Protein AF-A0A969GZT6-F1 (afdb_monomer)

Secondary structure (DSSP, 8-state):
--HHHHHHHHHHHHHTT-HHHHHHHHHTS-SSPPSSHHHHHHHHHHHHHHHHHSTTTTHHHHHHHHHH-HHHHHHHHHHHHHHHHHT--HHHHS-HHHHHHHHHHHHHHS--------S----------------HHHHHHHHHHHHHHHHHHH--HHHHHHHHHHHHH-GGGHHHHHHHHHHHHHHHHHHH-PPPPHHHHHHHHHS----HHHHHHHHHHHHHHHHHHHSS------------S------------------------------THHHHHHHHHHHHHHSSSSS--S-TTTHHHHHHHHHHHS------

Foldseek 3Di:
DFLVVLLVVLLVCLQVVPVVSLVVLLVLQDVQQDPDDRSLSNVLSSLLSLLVRPLLSNLVSSVNNCVRPVVSVLSNLLSCLLCCQPVNDSLVSHFLLSLLVLLLSLCVVQPDPPPPPPDDPPVPDCDDDDPPDQHSSNSSVSNSVCSLVVLLVVLAPSSLVSLVVSCVSCVVCVVVNVVSSVSSPVSVCVVPDDDDDPVVVVCVVVVCPDPVVVVVVVVVVVVVVVVVVVPPPPPPPPPDDDDDDDDDDDDDDDDDDDDDDDDDDDDDDDDDDDDCPVVVVVVVVVCVVVVPPPPDPDDDPCPVVVVVVCCVVCVDPDDD

Mean predicted aligned error: 18.79 Å

Nearest PDB structures (foldseek):
  7oho-assembly1_BBB  TM=2.534E-01  e=6.625E-01  Homo sapiens
  7ag9-assembly1_A  TM=1.784E-01  e=8.702E+00  Naumovozyma castellii

Sequence (320 aa):
MKAGGLGCLLEDLLANQVEQAKVFAESLIPLPPPADGEARAKTITAAKMLLIYAEDAGWSIVWSAIQQDPKFGREVMESVAHRAVYQGGIEQRLKENYMADLYIFLSKQYPDIKEQQEEGFQIKEIGGIEAHISTPEDSVRRWKDSIPQRLQERGTYQACEALQRIINELPELKDQLQWSLLEAEALTRRQTWQPPTPKELLQFVISQEPSNLDLSNQLNAIEQRTKKMEDEPKIENKITFSNSPNSSINAPVGTSGVTNSNVSIARSDAKARINWGNWLAVIGILVAVVAIPLSMSVSGAFNEEFKEWFNRTFPSKVEQ

Structure (mmCIF, N/CA/C/O backbone):
data_AF-A0A969GZT6-F1
#
_entry.id   AF-A0A969GZT6-F1
#
loop_
_atom_site.group_PDB
_atom_site.id
_atom_site.type_symbol
_atom_site.label_atom_id
_atom_site.label_alt_id
_atom_site.label_comp_id
_atom_site.label_asym_id
_atom_site.label_entity_id
_atom_site.label_seq_id
_atom_site.pdbx_PDB_ins_code
_atom_site.Cartn_x
_atom_site.Cartn_y
_atom_site.Cartn_z
_atom_site.occupancy
_atom_site.B_iso_or_equiv
_atom_site.auth_seq_id
_atom_site.auth_comp_id
_atom_site.auth_asym_id
_atom_site.auth_atom_id
_atom_site.pdbx_PDB_model_num
ATOM 1 N N . MET A 1 1 ? 10.631 -7.355 -27.307 1.00 73.25 1 MET A N 1
ATOM 2 C CA . MET A 1 1 ? 9.672 -6.286 -26.944 1.00 73.25 1 MET A CA 1
ATOM 3 C C . MET A 1 1 ? 10.362 -5.265 -26.045 1.00 73.25 1 MET A C 1
ATOM 5 O O . MET A 1 1 ? 11.137 -5.699 -25.198 1.00 73.25 1 MET A O 1
ATOM 9 N N . LYS A 1 2 ? 10.148 -3.958 -26.267 1.00 87.44 2 LYS A N 1
ATOM 10 C CA . LYS A 1 2 ? 10.640 -2.867 -25.395 1.00 87.44 2 LYS A CA 1
ATOM 11 C C . LYS A 1 2 ? 9.699 -2.661 -24.202 1.00 87.44 2 LYS A C 1
ATOM 13 O O . LYS A 1 2 ? 8.519 -2.982 -24.332 1.00 87.44 2 LYS A O 1
ATOM 18 N N . ALA A 1 3 ? 10.182 -2.080 -23.105 1.00 84.56 3 ALA A N 1
ATOM 19 C CA . ALA A 1 3 ? 9.385 -1.788 -21.907 1.00 84.56 3 ALA A CA 1
ATOM 20 C C . ALA A 1 3 ? 8.065 -1.045 -22.209 1.00 84.56 3 ALA A C 1
ATOM 22 O O . ALA A 1 3 ? 7.009 -1.474 -21.762 1.00 84.56 3 ALA A O 1
ATOM 23 N N . GLY A 1 4 ? 8.084 -0.008 -23.057 1.00 84.75 4 GLY A N 1
ATOM 24 C CA . GLY A 1 4 ? 6.862 0.730 -23.414 1.00 84.75 4 GLY A CA 1
ATOM 25 C C . GLY A 1 4 ? 5.789 -0.129 -24.100 1.00 84.75 4 GLY A C 1
ATOM 26 O O . GLY A 1 4 ? 4.626 -0.078 -23.721 1.00 84.75 4 GLY A O 1
ATOM 27 N N . GLY A 1 5 ? 6.184 -0.979 -25.057 1.00 88.44 5 GLY A N 1
ATOM 28 C CA . GLY A 1 5 ? 5.247 -1.883 -25.739 1.00 88.44 5 GLY A CA 1
ATOM 29 C C . GLY A 1 5 ? 4.724 -3.004 -24.834 1.00 88.44 5 GLY A C 1
ATOM 30 O O . GLY A 1 5 ? 3.578 -3.414 -24.970 1.00 88.44 5 GLY A O 1
ATOM 31 N N . LEU A 1 6 ? 5.547 -3.460 -23.882 1.00 91.19 6 LEU A N 1
ATOM 32 C CA . LEU A 1 6 ? 5.118 -4.381 -22.827 1.00 91.19 6 LEU A CA 1
ATOM 33 C C . LEU A 1 6 ? 4.038 -3.739 -21.944 1.00 91.19 6 LEU A C 1
ATOM 35 O O . LEU A 1 6 ? 3.065 -4.404 -21.613 1.00 91.19 6 LEU A O 1
ATOM 39 N N . GLY A 1 7 ? 4.213 -2.462 -21.587 1.00 90.75 7 GLY A N 1
ATOM 40 C CA . GLY A 1 7 ? 3.277 -1.716 -20.749 1.00 90.75 7 GLY A CA 1
ATOM 41 C C . GLY A 1 7 ? 1.870 -1.669 -21.333 1.00 90.75 7 GLY A C 1
ATOM 42 O O . GLY A 1 7 ? 0.943 -2.082 -20.652 1.00 90.75 7 GLY A O 1
ATOM 43 N N . CYS A 1 8 ? 1.725 -1.257 -22.597 1.00 92.44 8 CYS A N 1
ATOM 44 C CA . CYS A 1 8 ? 0.415 -1.197 -23.259 1.00 92.44 8 CYS A CA 1
ATOM 45 C C . CYS A 1 8 ? -0.267 -2.572 -23.332 1.00 92.44 8 CYS A C 1
ATOM 47 O O . CYS A 1 8 ? -1.453 -2.692 -23.053 1.00 92.44 8 CYS A O 1
ATOM 49 N N . LEU A 1 9 ? 0.492 -3.627 -23.656 1.00 93.69 9 LEU A N 1
ATOM 50 C CA . LEU A 1 9 ? -0.062 -4.981 -23.726 1.00 93.69 9 LEU A CA 1
ATOM 51 C C . LEU A 1 9 ? -0.538 -5.475 -22.352 1.00 93.69 9 LEU A C 1
ATOM 53 O O . LEU A 1 9 ? -1.615 -6.054 -22.241 1.00 93.69 9 LEU A O 1
ATOM 57 N N . LEU A 1 10 ? 0.271 -5.276 -21.308 1.00 94.06 10 LEU A N 1
ATOM 58 C CA . LEU A 1 10 ? -0.092 -5.680 -19.950 1.00 94.06 10 LEU A CA 1
ATOM 59 C C . LEU A 1 10 ? -1.258 -4.861 -19.403 1.00 94.06 10 LEU A C 1
ATOM 61 O O . LEU A 1 10 ? -2.093 -5.416 -18.702 1.00 94.06 10 LEU A O 1
ATOM 65 N N . GLU A 1 11 ? -1.322 -3.573 -19.725 1.00 92.56 11 GLU A N 1
ATOM 66 C CA . GLU A 1 11 ? -2.441 -2.703 -19.374 1.00 92.56 11 GLU A CA 1
ATOM 67 C C . GLU A 1 11 ? -3.761 -3.260 -19.908 1.00 92.56 11 GLU A C 1
ATOM 69 O O . GLU A 1 11 ? -4.657 -3.532 -19.111 1.00 92.56 11 GLU A O 1
ATOM 74 N N . ASP A 1 12 ? -3.853 -3.523 -21.214 1.00 92.44 12 ASP A N 1
ATOM 75 C CA . ASP A 1 12 ? -5.079 -4.048 -21.821 1.00 92.44 12 ASP A CA 1
ATOM 76 C C . ASP A 1 12 ? -5.460 -5.416 -21.237 1.00 92.44 12 ASP A C 1
ATOM 78 O O . ASP A 1 12 ? -6.619 -5.659 -20.898 1.00 92.44 12 ASP A O 1
ATOM 82 N N . LEU A 1 13 ? -4.495 -6.325 -21.081 1.00 94.38 13 LEU A N 1
ATOM 83 C CA . LEU A 1 13 ? -4.778 -7.680 -20.605 1.00 94.38 13 LEU A CA 1
ATOM 84 C C . LEU A 1 13 ? -5.157 -7.724 -19.117 1.00 94.38 13 LEU A C 1
ATOM 86 O O . LEU A 1 13 ? -6.078 -8.451 -18.744 1.00 94.38 13 LEU A O 1
ATOM 90 N N . LEU A 1 14 ? -4.479 -6.952 -18.263 1.00 93.12 14 LEU A N 1
ATOM 91 C CA . LEU A 1 14 ? -4.782 -6.908 -16.830 1.00 93.12 14 LEU A CA 1
ATOM 92 C C . LEU A 1 14 ? -6.062 -6.119 -16.546 1.00 93.12 14 LEU A C 1
ATOM 94 O O . LEU A 1 14 ? -6.827 -6.518 -15.672 1.00 93.12 14 LEU A O 1
ATOM 98 N N . ALA A 1 15 ? -6.352 -5.058 -17.307 1.00 90.44 15 ALA A N 1
ATOM 99 C CA . ALA A 1 15 ? -7.628 -4.348 -17.209 1.00 90.44 15 ALA A CA 1
ATOM 100 C C . ALA A 1 15 ? -8.824 -5.257 -17.546 1.00 90.44 15 ALA A C 1
ATOM 102 O O . ALA A 1 15 ? -9.899 -5.100 -16.970 1.00 90.44 15 ALA A O 1
ATOM 103 N N . ASN A 1 16 ? -8.622 -6.245 -18.424 1.00 92.69 16 ASN A N 1
ATOM 104 C CA . ASN A 1 16 ? -9.606 -7.279 -18.756 1.00 92.69 16 ASN A CA 1
ATOM 105 C C . ASN A 1 16 ? -9.502 -8.541 -17.870 1.00 92.69 16 ASN A C 1
ATOM 107 O O . ASN A 1 16 ? -10.104 -9.560 -18.200 1.00 92.69 16 ASN A O 1
ATOM 111 N N . GLN A 1 17 ? -8.758 -8.485 -16.755 1.00 88.69 17 GLN A N 1
ATOM 112 C CA . GLN A 1 17 ? -8.630 -9.563 -15.760 1.00 88.69 17 GLN A CA 1
ATOM 113 C C . GLN A 1 17 ? -8.166 -10.906 -16.352 1.00 88.69 17 GLN A C 1
ATOM 115 O O . GLN A 1 17 ? -8.588 -11.982 -15.929 1.00 88.69 17 GLN A O 1
ATOM 120 N N . VAL A 1 18 ? -7.281 -10.859 -17.351 1.00 93.75 18 VAL A N 1
ATOM 121 C CA . VAL A 1 18 ? -6.707 -12.071 -17.941 1.00 93.75 18 VAL A CA 1
ATOM 122 C C . VAL A 1 18 ? -5.670 -12.660 -16.982 1.00 93.75 18 VAL A C 1
ATOM 124 O O . VAL A 1 18 ? -4.559 -12.145 -16.859 1.00 93.75 18 VAL A O 1
ATOM 127 N N . GLU A 1 19 ? -6.007 -13.777 -16.339 1.00 91.88 19 GLU A N 1
ATOM 128 C CA . GLU A 1 19 ? -5.162 -14.416 -15.317 1.00 91.88 19 GLU A CA 1
ATOM 129 C C . GLU A 1 19 ? -3.756 -14.768 -15.835 1.00 91.88 19 GLU A C 1
ATOM 131 O O . GLU A 1 19 ? -2.749 -14.555 -15.162 1.00 91.88 19 GLU A O 1
ATOM 136 N N . GLN A 1 20 ? -3.644 -15.228 -17.083 1.00 93.88 20 GLN A N 1
ATOM 137 C CA . GLN A 1 20 ? -2.348 -15.545 -17.689 1.00 93.88 20 GLN A CA 1
ATOM 138 C C . GLN A 1 20 ? -1.455 -14.307 -17.834 1.00 93.88 20 GLN A C 1
ATOM 140 O O . GLN A 1 20 ? -0.232 -14.429 -17.794 1.00 93.88 20 GLN A O 1
ATOM 145 N N . ALA A 1 21 ? -2.044 -13.118 -17.990 1.00 94.06 21 ALA A N 1
ATOM 146 C CA . ALA A 1 21 ? -1.289 -11.875 -18.052 1.00 94.06 21 ALA A CA 1
ATOM 147 C C . ALA A 1 21 ? -0.750 -11.474 -16.677 1.00 94.06 21 ALA A C 1
ATOM 149 O O . ALA A 1 21 ? 0.368 -10.966 -16.607 1.00 94.06 21 ALA A O 1
ATOM 150 N N . LYS A 1 22 ? -1.489 -11.764 -15.596 1.00 94.62 22 LYS A N 1
ATOM 151 C CA . LYS A 1 22 ? -1.003 -11.602 -14.219 1.00 94.62 22 LYS A CA 1
ATOM 152 C C . LYS A 1 22 ? 0.202 -12.502 -13.969 1.00 94.62 22 LYS A C 1
ATOM 154 O O . LYS A 1 22 ? 1.275 -11.987 -13.673 1.00 94.62 22 LYS A O 1
ATOM 159 N N . VAL A 1 23 ? 0.064 -13.807 -14.205 1.00 95.50 23 VAL A N 1
ATOM 160 C CA . VAL A 1 23 ? 1.160 -14.781 -14.034 1.00 95.50 23 VAL A CA 1
ATOM 161 C C . VAL A 1 23 ? 2.377 -14.401 -14.882 1.00 95.50 23 VAL A C 1
ATOM 163 O O . VAL A 1 23 ? 3.520 -14.469 -14.427 1.00 95.50 23 VAL A O 1
ATOM 166 N N . PHE A 1 24 ? 2.150 -13.956 -16.120 1.00 95.56 24 PHE A N 1
ATOM 167 C CA . PHE A 1 24 ? 3.229 -13.485 -16.978 1.00 95.56 24 PHE A CA 1
ATOM 168 C C . PHE A 1 24 ? 3.902 -12.228 -16.414 1.00 95.56 24 PHE A C 1
ATOM 170 O O . PHE A 1 24 ? 5.128 -12.195 -16.332 1.00 95.56 24 PHE A O 1
ATOM 177 N N . ALA A 1 25 ? 3.143 -11.219 -15.983 1.00 95.69 25 ALA A N 1
ATOM 178 C CA . ALA A 1 25 ? 3.696 -10.009 -15.379 1.00 95.69 25 ALA A CA 1
ATOM 179 C C . ALA A 1 25 ? 4.483 -10.308 -14.091 1.00 95.69 25 ALA A C 1
ATOM 181 O O . ALA A 1 25 ? 5.565 -9.756 -13.908 1.00 95.69 25 ALA A O 1
ATOM 182 N N . GLU A 1 26 ? 4.002 -11.222 -13.248 1.00 96.19 26 GLU A N 1
ATOM 183 C CA . GLU A 1 26 ? 4.719 -11.695 -12.057 1.00 96.19 26 GLU A CA 1
ATOM 184 C C . GLU A 1 26 ? 6.041 -12.379 -12.430 1.00 96.19 26 GLU A C 1
ATOM 186 O O . GLU A 1 26 ? 7.075 -12.096 -11.828 1.00 96.19 26 GLU A O 1
ATOM 191 N N . SER A 1 27 ? 6.053 -13.203 -13.485 1.00 95.88 27 SER A N 1
ATOM 192 C CA . SER A 1 27 ? 7.277 -13.862 -13.968 1.00 95.88 27 SER A CA 1
ATOM 193 C C . SER A 1 27 ? 8.346 -12.892 -14.494 1.00 95.88 27 SER A C 1
ATOM 195 O O . SER A 1 27 ? 9.522 -13.248 -14.577 1.00 95.88 27 SER A O 1
ATOM 197 N N . LEU A 1 28 ? 7.958 -11.658 -14.838 1.00 95.12 28 LEU A N 1
ATOM 198 C CA . LEU A 1 28 ? 8.870 -10.600 -15.281 1.00 95.12 28 LEU A CA 1
ATOM 199 C C . LEU A 1 28 ? 9.538 -9.851 -14.122 1.00 95.12 28 LEU A C 1
ATOM 201 O O . LEU A 1 28 ? 10.339 -8.951 -14.381 1.00 95.12 28 LEU A O 1
ATOM 205 N N . ILE A 1 29 ? 9.226 -10.204 -12.873 1.00 96.06 29 ILE A N 1
ATOM 206 C CA . ILE A 1 29 ? 9.808 -9.609 -11.671 1.00 96.06 29 ILE A CA 1
ATOM 207 C C . ILE A 1 29 ? 10.727 -10.638 -11.010 1.00 96.06 29 ILE A C 1
ATOM 209 O O . ILE A 1 29 ? 10.296 -11.375 -10.123 1.00 96.06 29 ILE A O 1
ATOM 213 N N . PRO A 1 30 ? 11.997 -10.737 -11.446 1.00 93.62 30 PRO A N 1
ATOM 214 C CA . PRO A 1 30 ? 12.947 -11.636 -10.813 1.00 93.62 30 PRO A CA 1
ATOM 215 C C . PRO A 1 30 ? 13.337 -11.117 -9.425 1.00 93.62 30 PRO A C 1
ATOM 217 O O . PRO A 1 30 ? 13.345 -9.912 -9.165 1.00 93.62 30 PRO A O 1
ATOM 220 N N . LEU A 1 31 ? 13.697 -12.048 -8.544 1.00 92.56 31 LEU A N 1
ATOM 221 C CA . LEU A 1 31 ? 14.271 -11.761 -7.233 1.00 92.56 31 LEU A CA 1
ATOM 222 C C . LEU A 1 31 ? 15.722 -12.287 -7.232 1.00 92.56 31 LEU A C 1
ATOM 224 O O . LEU A 1 31 ? 15.901 -13.506 -7.314 1.00 92.56 31 LEU A O 1
ATOM 228 N N . PRO A 1 32 ? 16.756 -11.423 -7.167 1.00 91.38 32 PRO A N 1
ATOM 229 C CA . PRO A 1 32 ? 16.693 -9.963 -7.033 1.00 91.38 32 PRO A CA 1
ATOM 230 C C . PRO A 1 32 ? 16.330 -9.229 -8.342 1.00 91.38 32 PRO A C 1
ATOM 232 O O . PRO A 1 32 ? 16.588 -9.754 -9.432 1.00 91.38 32 PRO A O 1
ATOM 235 N N . PRO A 1 33 ? 15.787 -7.995 -8.255 1.00 94.06 33 PRO A N 1
ATOM 236 C CA . PRO A 1 33 ? 15.519 -7.166 -9.427 1.00 94.06 33 PRO A CA 1
ATOM 237 C C . PRO A 1 33 ? 16.796 -6.840 -10.217 1.00 94.06 33 PRO A C 1
ATOM 239 O O . PRO A 1 33 ? 17.873 -6.718 -9.627 1.00 94.06 33 PRO A O 1
ATOM 242 N N . PRO A 1 34 ? 16.712 -6.633 -11.545 1.00 94.38 34 PRO A N 1
ATOM 243 C CA . PRO A 1 34 ? 17.877 -6.262 -12.342 1.00 94.38 34 PRO A CA 1
ATOM 244 C C . PRO A 1 34 ? 18.439 -4.897 -11.917 1.00 94.38 34 PRO A C 1
ATOM 246 O O . PRO A 1 34 ? 17.683 -3.959 -11.654 1.00 94.38 34 PRO A O 1
ATOM 249 N N . ALA A 1 35 ? 19.767 -4.764 -11.897 1.00 92.44 35 ALA A N 1
ATOM 250 C CA . ALA A 1 35 ? 20.446 -3.553 -11.426 1.00 92.44 35 ALA A CA 1
ATOM 251 C C . ALA A 1 35 ? 20.218 -2.328 -12.332 1.00 92.44 35 ALA A C 1
ATOM 253 O O . ALA A 1 35 ? 20.070 -1.215 -11.826 1.00 92.44 35 ALA A O 1
ATOM 254 N N . ASP A 1 36 ? 20.156 -2.521 -13.653 1.00 92.81 36 ASP A N 1
ATOM 255 C CA . ASP A 1 36 ? 19.977 -1.456 -14.642 1.00 92.81 36 ASP A CA 1
ATOM 256 C C . ASP A 1 36 ? 19.504 -1.973 -16.022 1.00 92.81 36 ASP A C 1
ATOM 258 O O . ASP A 1 36 ? 19.151 -3.143 -16.218 1.00 92.81 36 ASP A O 1
ATOM 262 N N . GLY A 1 37 ? 19.420 -1.051 -16.984 1.00 93.12 37 GLY A N 1
ATOM 263 C CA . GLY A 1 37 ? 19.148 -1.343 -18.388 1.00 93.12 37 GLY A CA 1
ATOM 264 C C . GLY A 1 37 ? 17.699 -1.714 -18.720 1.00 93.12 37 GLY A C 1
ATOM 265 O O . GLY A 1 37 ? 16.755 -1.501 -17.957 1.00 93.12 37 GLY A O 1
ATOM 266 N N . GLU A 1 38 ? 17.518 -2.283 -19.914 1.00 93.50 38 GLU A N 1
ATOM 267 C CA . GLU A 1 38 ? 16.201 -2.642 -20.460 1.00 93.50 38 GLU A CA 1
ATOM 268 C C . GLU A 1 38 ? 15.476 -3.694 -19.603 1.00 93.50 38 GLU A C 1
ATOM 270 O O . GLU A 1 38 ? 14.249 -3.684 -19.509 1.00 93.50 38 GLU A O 1
ATOM 275 N N . ALA A 1 39 ? 16.221 -4.600 -18.961 1.00 93.88 39 ALA A N 1
ATOM 276 C CA . ALA A 1 39 ? 15.649 -5.593 -18.054 1.00 93.88 39 ALA A CA 1
ATOM 277 C C . ALA A 1 39 ? 15.018 -4.924 -16.822 1.00 93.88 39 ALA A C 1
ATOM 279 O O . ALA A 1 39 ? 13.884 -5.251 -16.464 1.00 93.88 39 ALA A O 1
ATOM 280 N N . ARG A 1 40 ? 15.695 -3.929 -16.230 1.00 95.62 40 ARG A N 1
ATOM 281 C CA . ARG A 1 40 ? 15.151 -3.136 -15.120 1.00 95.62 40 ARG A CA 1
ATOM 282 C C . ARG A 1 40 ? 13.926 -2.337 -15.554 1.00 95.62 40 ARG A C 1
ATOM 284 O O . ARG A 1 40 ? 12.898 -2.407 -14.891 1.00 95.62 40 ARG A O 1
ATOM 291 N N . ALA A 1 41 ? 13.980 -1.679 -16.713 1.00 95.50 41 ALA A N 1
ATOM 292 C CA . ALA A 1 41 ? 12.843 -0.925 -17.249 1.00 95.50 41 ALA A CA 1
ATOM 293 C C . ALA A 1 41 ? 11.592 -1.802 -17.466 1.00 95.50 41 ALA A C 1
ATOM 295 O O . ALA A 1 41 ? 10.475 -1.396 -17.135 1.00 95.50 41 ALA A O 1
ATOM 296 N N . LYS A 1 42 ? 11.764 -3.030 -17.976 1.00 95.00 42 LYS A N 1
ATOM 297 C CA . LYS A 1 42 ? 10.671 -4.010 -18.107 1.00 95.00 42 LYS A CA 1
ATOM 298 C C . LYS A 1 42 ? 10.131 -4.463 -16.759 1.00 95.00 42 LYS A C 1
ATOM 300 O O . LYS A 1 42 ? 8.918 -4.541 -16.610 1.00 95.00 42 LYS A O 1
ATOM 305 N N . THR A 1 43 ? 11.018 -4.715 -15.801 1.00 96.94 43 THR A N 1
ATOM 306 C CA . THR A 1 43 ? 10.649 -5.133 -14.443 1.00 96.94 43 THR A CA 1
ATOM 307 C C . THR A 1 43 ? 9.823 -4.049 -13.746 1.00 96.94 43 THR A C 1
ATOM 309 O O . THR A 1 43 ? 8.750 -4.335 -13.223 1.00 96.94 43 THR A O 1
ATOM 312 N N . ILE A 1 44 ? 10.260 -2.785 -13.823 1.00 97.44 44 ILE A N 1
ATOM 313 C CA . ILE A 1 44 ? 9.511 -1.627 -13.306 1.00 97.44 44 ILE A CA 1
ATOM 314 C C . ILE A 1 44 ? 8.154 -1.518 -14.003 1.00 97.44 44 ILE A C 1
ATOM 316 O O . ILE A 1 44 ? 7.139 -1.307 -13.348 1.00 97.44 44 ILE A O 1
ATOM 320 N N . THR A 1 45 ? 8.117 -1.693 -15.328 1.00 96.69 45 THR A N 1
ATOM 321 C CA . THR A 1 45 ? 6.863 -1.633 -16.090 1.00 96.69 45 THR A CA 1
ATOM 322 C C . THR A 1 45 ? 5.895 -2.734 -15.662 1.00 96.69 45 THR A C 1
ATOM 324 O O . THR A 1 45 ? 4.727 -2.445 -15.428 1.00 96.69 45 THR A O 1
ATOM 327 N N . ALA A 1 46 ? 6.360 -3.975 -15.508 1.00 96.69 46 ALA A N 1
ATOM 328 C CA . ALA A 1 46 ? 5.533 -5.084 -15.041 1.00 96.69 46 ALA A CA 1
ATOM 329 C C . ALA A 1 46 ? 5.001 -4.834 -13.619 1.00 96.69 46 ALA A C 1
ATOM 331 O O . ALA A 1 46 ? 3.796 -4.939 -13.397 1.00 96.69 46 ALA A O 1
ATOM 332 N N . ALA A 1 47 ? 5.865 -4.406 -12.691 1.00 97.19 47 ALA A N 1
ATOM 333 C CA . ALA A 1 47 ? 5.476 -4.060 -11.322 1.00 97.19 47 ALA A CA 1
ATOM 334 C C . ALA A 1 47 ? 4.441 -2.926 -11.282 1.00 97.19 47 ALA A C 1
ATOM 336 O O . ALA A 1 47 ? 3.428 -3.029 -10.594 1.00 97.19 47 ALA A O 1
ATOM 337 N N . LYS A 1 48 ? 4.652 -1.872 -12.079 1.00 95.81 48 LYS A N 1
ATOM 338 C CA . LYS A 1 48 ? 3.700 -0.771 -12.251 1.00 95.81 48 LYS A CA 1
ATOM 339 C C . LYS A 1 48 ? 2.335 -1.279 -12.716 1.00 95.81 48 LYS A C 1
ATOM 341 O O . LYS A 1 48 ? 1.321 -0.884 -12.148 1.00 95.81 48 LYS A O 1
ATOM 346 N N . MET A 1 49 ? 2.295 -2.131 -13.741 1.00 95.19 49 MET A N 1
ATOM 347 C CA . MET A 1 49 ? 1.030 -2.641 -14.280 1.00 95.19 49 MET A CA 1
ATOM 348 C C . MET A 1 49 ? 0.305 -3.548 -13.285 1.00 95.19 49 MET A C 1
ATOM 350 O O . MET A 1 49 ? -0.907 -3.412 -13.133 1.00 95.19 49 MET A O 1
ATOM 354 N N . LEU A 1 50 ? 1.030 -4.393 -12.545 1.00 95.62 50 LEU A N 1
ATOM 355 C CA . LEU A 1 50 ? 0.453 -5.191 -11.462 1.00 95.62 50 LEU A CA 1
ATOM 356 C C . LEU A 1 50 ? -0.174 -4.304 -10.381 1.00 95.62 50 LEU A C 1
ATOM 358 O O . LEU A 1 50 ? -1.351 -4.476 -10.076 1.00 95.62 50 LEU A O 1
ATOM 362 N N . LEU A 1 51 ? 0.555 -3.303 -9.875 1.00 95.19 51 LEU A N 1
ATOM 363 C CA . LEU A 1 51 ? 0.048 -2.401 -8.832 1.00 95.19 51 LEU A CA 1
ATOM 364 C C . LEU A 1 51 ? -1.230 -1.660 -9.256 1.00 95.19 51 LEU A C 1
ATOM 366 O O . LEU A 1 51 ? -2.112 -1.380 -8.440 1.00 95.19 51 LEU A O 1
ATOM 370 N N . ILE A 1 52 ? -1.324 -1.329 -10.542 1.00 92.19 52 ILE A N 1
ATOM 371 C CA . ILE A 1 52 ? -2.412 -0.535 -11.105 1.00 92.19 52 ILE A CA 1
ATOM 372 C C . ILE A 1 52 ? -3.629 -1.382 -11.495 1.00 92.19 52 ILE A C 1
ATOM 374 O O . ILE A 1 52 ? -4.753 -0.890 -11.357 1.00 92.19 52 ILE A O 1
ATOM 378 N N . TYR A 1 53 ? -3.443 -2.605 -11.984 1.00 91.94 53 TYR A N 1
ATOM 379 C CA . TYR A 1 53 ? -4.520 -3.363 -12.627 1.00 91.94 53 TYR A CA 1
ATOM 380 C C . TYR A 1 53 ? -4.834 -4.706 -11.970 1.00 91.94 53 TYR A C 1
ATOM 382 O O . TYR A 1 53 ? -5.980 -5.139 -12.054 1.00 91.94 53 TYR A O 1
ATOM 390 N N . ALA A 1 54 ? -3.879 -5.350 -11.295 1.00 91.50 54 ALA A N 1
ATOM 391 C CA . ALA A 1 54 ? -4.153 -6.618 -10.626 1.00 91.50 54 ALA A CA 1
ATOM 392 C C . ALA A 1 54 ? -5.074 -6.416 -9.409 1.00 91.50 54 ALA A C 1
ATOM 394 O O . ALA A 1 54 ? -4.987 -5.406 -8.706 1.00 91.50 54 ALA A O 1
ATOM 395 N N . GLU A 1 55 ? -5.939 -7.398 -9.147 1.00 88.69 55 GLU A N 1
ATOM 396 C CA . GLU A 1 55 ? -6.931 -7.359 -8.062 1.00 88.69 55 GLU A CA 1
ATOM 397 C C . GLU A 1 55 ? -6.291 -7.185 -6.678 1.00 88.69 55 GLU A C 1
ATOM 399 O O . GLU A 1 55 ? -6.777 -6.411 -5.865 1.00 88.69 55 GLU A O 1
ATOM 404 N N . ASP A 1 56 ? -5.161 -7.846 -6.438 1.00 89.12 56 ASP A N 1
ATOM 405 C CA . ASP A 1 56 ? -4.357 -7.784 -5.213 1.00 89.12 56 ASP A CA 1
ATOM 406 C C . ASP A 1 56 ? -3.128 -6.871 -5.361 1.00 89.12 56 ASP A C 1
ATOM 408 O O . ASP A 1 56 ? -2.171 -6.970 -4.586 1.00 89.12 56 ASP A O 1
ATOM 412 N N . ALA A 1 57 ? -3.121 -6.022 -6.396 1.00 92.00 57 ALA A N 1
ATOM 413 C CA . ALA A 1 57 ? -1.994 -5.186 -6.804 1.00 92.00 57 ALA A CA 1
ATOM 414 C C . ALA A 1 57 ? -0.695 -5.973 -7.118 1.00 92.00 57 ALA A C 1
ATOM 416 O O . ALA A 1 57 ? 0.376 -5.373 -7.222 1.00 92.00 57 ALA A O 1
ATOM 417 N N . GLY A 1 58 ? -0.750 -7.312 -7.232 1.00 92.50 58 GLY A N 1
ATOM 418 C CA . GLY A 1 58 ? 0.441 -8.170 -7.303 1.00 92.50 58 GLY A CA 1
ATOM 419 C C . GLY A 1 58 ? 1.369 -7.993 -6.096 1.00 92.50 58 GLY A C 1
ATOM 420 O O . GLY A 1 58 ? 2.589 -8.141 -6.215 1.00 92.50 58 GLY A O 1
ATOM 421 N N . TRP A 1 59 ? 0.802 -7.603 -4.946 1.00 95.62 59 TRP A N 1
ATOM 422 C CA . TRP A 1 59 ? 1.561 -7.033 -3.837 1.00 95.62 59 TRP A CA 1
ATOM 423 C C . TRP A 1 59 ? 2.651 -7.965 -3.314 1.00 95.62 59 TRP A C 1
ATOM 425 O O . TRP A 1 59 ? 3.765 -7.515 -3.083 1.00 95.62 59 TRP A O 1
ATOM 435 N N . SER A 1 60 ? 2.377 -9.263 -3.163 1.00 94.44 60 SER A N 1
ATOM 436 C CA . SER A 1 60 ? 3.345 -10.226 -2.616 1.00 94.44 60 SER A CA 1
ATOM 437 C C . SER A 1 60 ? 4.649 -10.284 -3.424 1.00 94.44 60 SER A C 1
ATOM 439 O O . SER A 1 60 ? 5.736 -10.259 -2.842 1.00 94.44 60 SER A O 1
ATOM 441 N N . ILE A 1 61 ? 4.551 -10.312 -4.755 1.00 96.31 61 ILE A N 1
ATOM 442 C CA . ILE A 1 61 ? 5.697 -10.385 -5.669 1.00 96.31 61 ILE A CA 1
ATOM 443 C C . ILE A 1 61 ? 6.423 -9.042 -5.730 1.00 96.31 61 ILE A C 1
ATOM 445 O O . ILE A 1 61 ? 7.638 -8.980 -5.534 1.00 96.31 61 ILE A O 1
ATOM 449 N N . VAL A 1 62 ? 5.675 -7.955 -5.947 1.00 96.69 62 VAL A N 1
ATOM 450 C CA . VAL A 1 62 ? 6.243 -6.604 -6.059 1.00 96.69 62 VAL A CA 1
ATOM 451 C C . VAL A 1 62 ? 6.925 -6.194 -4.753 1.00 96.69 62 VAL A C 1
ATOM 453 O O . VAL A 1 62 ? 8.053 -5.707 -4.771 1.00 96.69 62 VAL A O 1
ATOM 456 N N . TRP A 1 63 ? 6.286 -6.440 -3.611 1.00 96.81 63 TRP A N 1
ATOM 457 C CA . TRP A 1 63 ? 6.835 -6.108 -2.301 1.00 96.81 63 TRP A CA 1
ATOM 458 C C . TRP A 1 63 ? 8.110 -6.886 -1.985 1.00 96.81 63 TRP A C 1
ATOM 460 O O . TRP A 1 63 ? 9.086 -6.299 -1.520 1.00 96.81 63 TRP A O 1
ATOM 470 N N . SER A 1 64 ? 8.153 -8.181 -2.307 1.00 96.56 64 SER A N 1
ATOM 471 C CA . SER A 1 64 ? 9.359 -8.993 -2.107 1.00 96.56 64 SER A CA 1
ATOM 472 C C . SER A 1 64 ? 10.548 -8.458 -2.916 1.00 96.56 64 SER A C 1
ATOM 474 O O . SER A 1 64 ? 11.673 -8.437 -2.421 1.00 96.56 64 SER A O 1
ATOM 476 N N . ALA A 1 65 ? 10.308 -7.967 -4.136 1.00 96.56 65 ALA A N 1
ATOM 477 C CA . ALA A 1 65 ? 11.324 -7.296 -4.946 1.00 96.56 65 ALA A CA 1
ATOM 478 C C . ALA A 1 65 ? 11.782 -5.958 -4.330 1.00 96.56 65 ALA A C 1
ATOM 480 O O . ALA A 1 65 ? 12.981 -5.679 -4.282 1.00 96.56 65 ALA A O 1
ATOM 481 N N . ILE A 1 66 ? 10.850 -5.157 -3.802 1.00 96.50 66 ILE A N 1
ATOM 482 C CA . ILE A 1 66 ? 11.140 -3.884 -3.115 1.00 96.50 66 ILE A CA 1
ATOM 483 C C . ILE A 1 66 ? 12.011 -4.095 -1.875 1.00 96.50 66 ILE A C 1
ATOM 485 O O . ILE A 1 66 ? 12.938 -3.324 -1.632 1.00 96.50 66 ILE A O 1
ATOM 489 N N . GLN A 1 67 ? 11.736 -5.143 -1.096 1.00 95.38 67 GLN A N 1
ATOM 490 C CA . GLN A 1 67 ? 12.512 -5.461 0.102 1.00 95.38 67 GLN A CA 1
ATOM 491 C C . GLN A 1 67 ? 13.969 -5.829 -0.216 1.00 95.38 67 GLN A C 1
ATOM 493 O O . GLN A 1 67 ? 14.844 -5.591 0.614 1.00 95.38 67 GLN A O 1
ATOM 498 N N . GLN A 1 68 ? 14.241 -6.385 -1.402 1.00 95.62 68 GLN A N 1
ATOM 499 C CA . GLN A 1 68 ? 15.601 -6.727 -1.831 1.00 95.62 68 GLN A CA 1
ATOM 500 C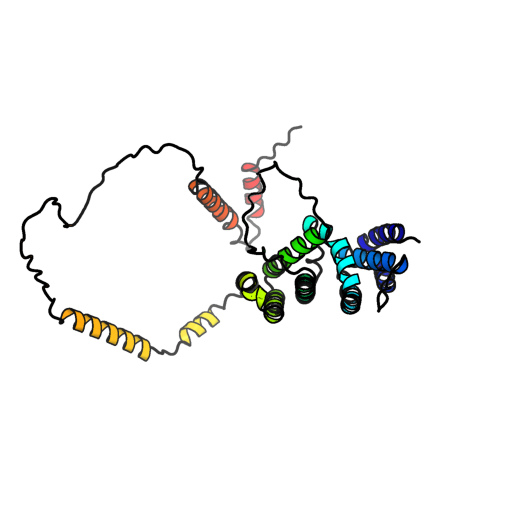 C . GLN A 1 68 ? 16.368 -5.537 -2.416 1.00 95.62 68 GLN A C 1
ATOM 502 O O . GLN A 1 68 ? 17.581 -5.451 -2.229 1.00 95.62 68 GLN A O 1
ATOM 507 N N . ASP A 1 69 ? 15.685 -4.619 -3.105 1.00 96.44 69 ASP A N 1
ATOM 508 C CA . ASP A 1 69 ? 16.285 -3.401 -3.657 1.00 96.44 69 ASP A CA 1
ATOM 509 C C . ASP A 1 69 ? 15.392 -2.170 -3.376 1.00 96.44 69 ASP A C 1
ATOM 511 O O . ASP A 1 69 ? 14.473 -1.863 -4.143 1.00 96.44 69 ASP A O 1
ATOM 515 N N . PRO A 1 70 ? 15.681 -1.390 -2.312 1.00 94.88 70 PRO A N 1
ATOM 516 C CA . PRO A 1 70 ? 14.940 -0.164 -2.013 1.00 94.88 70 PRO A CA 1
ATOM 517 C C . PRO A 1 70 ? 15.003 0.894 -3.124 1.00 94.88 70 PRO A C 1
ATOM 519 O O . PRO A 1 70 ? 14.068 1.684 -3.263 1.00 94.88 70 PRO A O 1
ATOM 522 N N . LYS A 1 71 ? 16.071 0.925 -3.939 1.00 95.38 71 LYS A N 1
ATOM 523 C CA . LYS A 1 71 ? 16.168 1.845 -5.083 1.00 95.38 71 LYS A CA 1
ATOM 524 C C . LYS A 1 71 ? 15.170 1.447 -6.167 1.00 95.38 71 LYS A C 1
ATOM 526 O O . LYS A 1 71 ? 14.501 2.319 -6.713 1.00 95.38 71 LYS A O 1
ATOM 531 N N . PHE A 1 72 ? 15.038 0.147 -6.440 1.00 96.75 72 PHE A N 1
ATOM 532 C CA . PHE A 1 72 ? 13.978 -0.367 -7.311 1.00 96.75 72 PHE A CA 1
ATOM 533 C C . PHE A 1 72 ? 12.598 0.018 -6.770 1.00 96.75 72 PHE A C 1
ATOM 535 O O . PHE A 1 72 ? 11.750 0.485 -7.526 1.00 96.75 72 PHE A O 1
ATOM 542 N N . GLY A 1 73 ? 12.398 -0.080 -5.453 1.00 96.25 73 GLY A N 1
ATOM 543 C CA . GLY A 1 73 ? 11.156 0.366 -4.832 1.00 96.25 73 GLY A CA 1
ATOM 544 C C . GLY A 1 73 ? 10.839 1.837 -5.069 1.00 96.25 73 GLY A C 1
ATOM 545 O O . GLY A 1 73 ? 9.708 2.142 -5.434 1.00 96.25 73 GLY A O 1
ATOM 546 N N . ARG A 1 74 ? 11.816 2.744 -4.956 1.00 96.25 74 ARG A N 1
ATOM 547 C CA . ARG A 1 74 ? 11.602 4.166 -5.285 1.00 96.25 74 ARG A CA 1
ATOM 548 C C . ARG A 1 74 ? 11.167 4.365 -6.735 1.00 96.25 74 ARG A C 1
ATOM 550 O O . ARG A 1 74 ? 10.150 5.003 -6.983 1.00 96.25 74 ARG A O 1
ATOM 557 N N . GLU A 1 75 ? 11.864 3.737 -7.678 1.00 96.38 75 GLU A N 1
ATOM 558 C CA . GLU A 1 75 ? 11.542 3.835 -9.108 1.00 96.38 75 GLU A CA 1
ATOM 559 C C . GLU A 1 75 ? 10.127 3.314 -9.421 1.00 96.38 75 GLU A C 1
ATOM 561 O O . GLU A 1 75 ? 9.391 3.925 -10.200 1.00 96.38 75 GLU A O 1
ATOM 566 N N . VAL A 1 76 ? 9.708 2.213 -8.787 1.00 96.75 76 VAL A N 1
ATOM 567 C CA . VAL A 1 76 ? 8.343 1.685 -8.921 1.00 96.75 76 VAL A CA 1
ATOM 568 C C . VAL A 1 76 ? 7.322 2.650 -8.321 1.00 96.75 76 VAL A C 1
ATOM 570 O O . VAL A 1 76 ? 6.357 2.990 -9.008 1.00 96.75 76 VAL A O 1
ATOM 573 N N . MET A 1 77 ? 7.533 3.123 -7.089 1.00 95.94 77 MET A N 1
ATOM 574 C CA . MET A 1 77 ? 6.593 4.013 -6.396 1.00 95.94 77 MET A CA 1
ATOM 575 C C . MET A 1 77 ? 6.422 5.344 -7.129 1.00 95.94 77 MET A C 1
ATOM 577 O O . MET A 1 77 ? 5.294 5.777 -7.354 1.00 95.94 77 MET A O 1
ATOM 581 N N . GLU A 1 78 ? 7.508 5.950 -7.604 1.00 95.38 78 GLU A N 1
ATOM 582 C CA . GLU A 1 78 ? 7.471 7.169 -8.420 1.00 95.38 78 GLU A CA 1
ATOM 583 C C . GLU A 1 78 ? 6.693 6.967 -9.726 1.00 95.38 78 GLU A C 1
ATOM 585 O O . GLU A 1 78 ? 5.957 7.853 -10.165 1.00 95.38 78 GLU A O 1
ATOM 590 N N . SER A 1 79 ? 6.781 5.775 -10.326 1.00 93.94 79 SER A N 1
ATOM 591 C CA . SER A 1 79 ? 6.079 5.459 -11.573 1.00 93.94 79 SER A CA 1
ATOM 592 C C . SER A 1 79 ? 4.554 5.312 -11.425 1.00 93.94 79 SER A C 1
ATOM 594 O O . SER A 1 79 ? 3.836 5.436 -12.430 1.00 93.94 79 SER A O 1
ATOM 596 N N . VAL A 1 80 ? 4.063 5.045 -10.204 1.00 94.19 80 VAL A N 1
ATOM 597 C CA . VAL A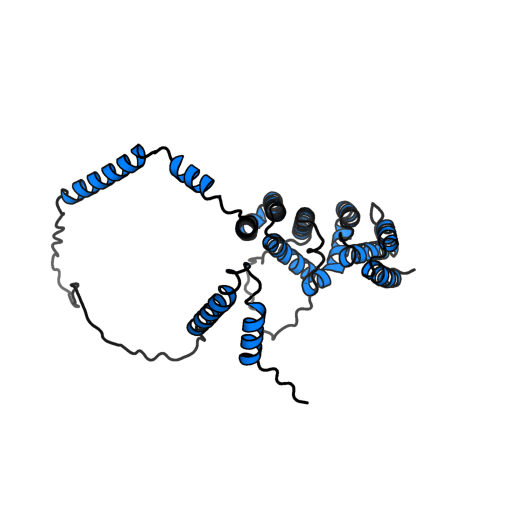 1 80 ? 2.633 4.862 -9.883 1.00 94.19 80 VAL A CA 1
ATOM 598 C C . VAL A 1 80 ? 2.033 6.027 -9.097 1.00 94.19 80 VAL A C 1
ATOM 600 O O . VAL A 1 80 ? 0.824 6.238 -9.184 1.00 94.19 80 VAL A O 1
ATOM 603 N N . ALA A 1 81 ? 2.838 6.807 -8.371 1.00 91.62 81 ALA A N 1
ATOM 604 C CA . ALA A 1 81 ? 2.353 7.766 -7.379 1.00 91.62 81 ALA A CA 1
ATOM 605 C C . ALA A 1 81 ? 1.387 8.806 -7.948 1.00 91.62 81 ALA A C 1
ATOM 607 O O . ALA A 1 81 ? 0.344 9.065 -7.356 1.00 91.62 81 ALA A O 1
ATOM 608 N N . HIS A 1 82 ? 1.671 9.350 -9.135 1.00 87.62 82 HIS A N 1
ATOM 609 C CA . HIS A 1 82 ? 0.753 10.287 -9.787 1.00 87.62 82 HIS A CA 1
ATOM 610 C C . HIS A 1 82 ? -0.642 9.668 -9.983 1.00 87.62 82 HIS A C 1
ATOM 612 O O . HIS A 1 82 ? -1.664 10.303 -9.734 1.00 87.62 82 HIS A O 1
ATOM 618 N N . ARG A 1 83 ? -0.709 8.396 -10.389 1.00 85.56 83 ARG A N 1
ATOM 619 C CA . ARG A 1 83 ? -1.984 7.688 -10.530 1.00 85.56 83 ARG A CA 1
ATOM 620 C C . ARG A 1 83 ? -2.629 7.420 -9.170 1.00 85.56 83 ARG A C 1
ATOM 622 O O . ARG A 1 83 ? -3.821 7.659 -9.021 1.00 85.56 83 ARG A O 1
ATOM 629 N N . ALA A 1 84 ? -1.846 6.984 -8.188 1.00 85.00 84 ALA A N 1
ATOM 630 C CA . ALA A 1 84 ? -2.328 6.683 -6.842 1.00 85.00 84 ALA A CA 1
ATOM 631 C C . ALA A 1 84 ? -2.952 7.904 -6.135 1.00 85.00 84 ALA A C 1
ATOM 633 O O . ALA A 1 84 ? -3.969 7.784 -5.451 1.00 85.00 84 ALA A O 1
ATOM 634 N N . VAL A 1 85 ? -2.389 9.099 -6.344 1.00 81.81 85 VAL A N 1
ATOM 635 C CA . VAL A 1 85 ? -2.921 10.348 -5.778 1.00 81.81 85 VAL A CA 1
ATOM 636 C C . VAL A 1 85 ? -4.203 10.786 -6.481 1.00 81.81 85 VAL A C 1
ATOM 638 O O . VAL A 1 85 ? -5.197 11.056 -5.815 1.00 81.81 85 VAL A O 1
ATOM 641 N N . TYR A 1 86 ? -4.192 10.873 -7.815 1.00 78.19 86 TYR A N 1
ATOM 642 C CA . TYR A 1 86 ? -5.265 11.554 -8.553 1.00 78.19 86 TYR A CA 1
ATOM 643 C C . TYR A 1 86 ? -6.381 10.635 -9.048 1.00 78.19 86 TYR A C 1
ATOM 645 O O . TYR A 1 86 ? -7.502 11.093 -9.245 1.00 78.19 86 TYR A O 1
ATOM 653 N N . GLN A 1 87 ? -6.085 9.357 -9.276 1.00 77.94 87 GLN A N 1
ATOM 654 C CA . GLN A 1 87 ? -7.072 8.368 -9.722 1.00 77.94 87 GLN A CA 1
ATOM 655 C C . GLN A 1 87 ? -7.463 7.408 -8.592 1.00 77.94 87 GLN A C 1
ATOM 657 O O . GLN A 1 87 ? -8.544 6.827 -8.642 1.00 77.94 87 GLN A O 1
ATOM 662 N N . GLY A 1 88 ? -6.619 7.272 -7.561 1.00 71.38 88 GLY A N 1
ATOM 663 C CA . GLY A 1 88 ? -6.845 6.363 -6.439 1.00 71.38 88 GLY A CA 1
ATOM 664 C C . GLY A 1 88 ? -6.840 4.887 -6.846 1.00 71.38 88 GLY A C 1
ATOM 665 O O . GLY A 1 88 ? -6.422 4.511 -7.943 1.00 71.38 88 GLY A O 1
ATOM 666 N N . GLY A 1 89 ? -7.306 4.034 -5.934 1.00 77.81 89 GLY A N 1
ATOM 667 C CA . GLY A 1 89 ? -7.684 2.647 -6.225 1.00 77.81 89 GLY A CA 1
ATOM 668 C C . GLY A 1 89 ? -6.617 1.593 -5.929 1.00 77.81 89 GLY A C 1
ATOM 669 O O . GLY A 1 89 ? -6.970 0.438 -5.698 1.00 77.81 89 GLY A O 1
ATOM 670 N N . ILE A 1 90 ? -5.334 1.959 -5.845 1.00 86.56 90 ILE A N 1
ATOM 671 C CA . ILE A 1 90 ? -4.289 1.004 -5.432 1.00 86.56 90 ILE A CA 1
ATOM 672 C C . ILE A 1 90 ? -4.530 0.587 -3.978 1.00 86.56 90 ILE A C 1
ATOM 674 O O . ILE A 1 90 ? -4.588 -0.593 -3.656 1.00 86.56 90 ILE A O 1
ATOM 678 N N . GLU A 1 91 ? -4.765 1.559 -3.107 1.00 86.88 91 GLU A N 1
ATOM 679 C CA . GLU A 1 91 ? -4.944 1.375 -1.669 1.00 86.88 91 GLU A CA 1
ATOM 680 C C . GLU A 1 91 ? -6.253 0.682 -1.333 1.00 86.88 91 GLU A C 1
ATOM 682 O O . GLU A 1 91 ? -6.327 0.031 -0.305 1.00 86.88 91 GLU A O 1
ATOM 687 N N . GLN A 1 92 ? -7.280 0.805 -2.176 1.00 85.00 92 GLN A N 1
ATOM 688 C CA . GLN A 1 92 ? -8.562 0.118 -1.984 1.00 85.00 92 GLN A CA 1
ATOM 689 C C . GLN A 1 92 ? -8.421 -1.400 -2.146 1.00 85.00 92 GLN A C 1
ATOM 691 O O . GLN A 1 92 ? -9.132 -2.160 -1.498 1.00 85.00 92 GLN A O 1
ATOM 696 N N . ARG A 1 93 ? -7.478 -1.832 -2.988 1.00 89.00 93 ARG A N 1
ATOM 697 C CA . ARG A 1 93 ? -7.183 -3.241 -3.270 1.00 89.00 93 ARG A CA 1
ATOM 698 C C . ARG A 1 93 ? -6.158 -3.852 -2.323 1.00 89.00 93 ARG A C 1
ATOM 700 O O . ARG A 1 93 ? -6.105 -5.068 -2.158 1.00 89.00 93 ARG A O 1
ATOM 707 N N . LEU A 1 94 ? -5.336 -3.020 -1.689 1.00 92.44 94 LEU A N 1
ATOM 708 C CA . LEU A 1 94 ? -4.397 -3.487 -0.678 1.00 92.44 94 LEU A CA 1
ATOM 709 C C . LEU A 1 94 ? -5.129 -3.872 0.607 1.00 92.44 94 LEU A C 1
ATOM 711 O O . LEU A 1 94 ? -6.119 -3.261 1.001 1.00 92.44 94 LEU A O 1
ATOM 715 N N . LYS A 1 95 ? -4.615 -4.882 1.300 1.00 94.00 95 LYS A N 1
ATOM 716 C CA . LYS A 1 95 ? -5.023 -5.178 2.677 1.00 94.00 95 LYS A CA 1
ATOM 717 C C . LYS A 1 95 ? -4.428 -4.133 3.625 1.00 94.00 95 LYS A C 1
ATOM 719 O O . LYS A 1 95 ? -3.403 -3.525 3.321 1.00 94.00 95 LYS A O 1
ATOM 724 N N . GLU A 1 96 ? -5.037 -3.939 4.787 1.00 96.06 96 GLU A N 1
ATOM 725 C CA . GLU A 1 96 ? -4.636 -2.917 5.762 1.00 96.06 96 GLU A CA 1
ATOM 726 C C . GLU A 1 96 ? -3.188 -3.103 6.233 1.00 96.06 96 GLU A C 1
ATOM 728 O O . GLU A 1 96 ? -2.434 -2.138 6.351 1.00 96.06 96 GLU A O 1
ATOM 733 N N . ASN A 1 97 ? -2.756 -4.351 6.423 1.00 95.69 97 ASN A N 1
ATOM 734 C CA . ASN A 1 97 ? -1.373 -4.668 6.775 1.00 95.69 97 ASN A CA 1
ATOM 735 C C . ASN A 1 97 ? -0.378 -4.282 5.664 1.00 95.69 97 ASN A C 1
ATOM 737 O O . ASN A 1 97 ? 0.705 -3.787 5.966 1.00 95.69 97 ASN A O 1
ATOM 741 N N . TYR A 1 98 ? -0.757 -4.451 4.395 1.00 95.31 98 TYR A N 1
ATOM 742 C CA . TYR A 1 98 ? 0.051 -4.044 3.241 1.00 95.31 98 TYR A CA 1
ATOM 743 C C . TYR A 1 98 ? 0.106 -2.524 3.088 1.00 95.31 98 TYR A C 1
ATOM 745 O O . TYR A 1 98 ? 1.141 -1.975 2.717 1.00 95.31 98 TYR A O 1
ATOM 753 N N . MET A 1 99 ? -0.976 -1.821 3.430 1.00 95.44 99 MET A N 1
ATOM 754 C CA . MET A 1 99 ? -0.964 -0.360 3.504 1.00 95.44 99 MET A CA 1
ATOM 755 C C . MET A 1 99 ? -0.021 0.148 4.603 1.00 95.44 99 MET A C 1
ATOM 757 O O . MET A 1 99 ? 0.670 1.142 4.384 1.00 95.44 99 MET A O 1
ATOM 761 N N . ALA A 1 100 ? 0.058 -0.540 5.750 1.00 96.69 100 ALA A N 1
ATOM 762 C CA . ALA A 1 100 ? 1.049 -0.223 6.778 1.00 96.69 100 ALA A CA 1
ATOM 763 C C . ALA A 1 100 ? 2.481 -0.430 6.273 1.00 96.69 100 ALA A C 1
ATOM 765 O O . ALA A 1 100 ? 3.302 0.477 6.403 1.00 96.69 100 ALA A O 1
ATOM 766 N N . ASP A 1 101 ? 2.762 -1.576 5.643 1.00 96.31 101 ASP A N 1
ATOM 767 C CA . ASP A 1 101 ? 4.066 -1.861 5.031 1.00 96.31 101 ASP A CA 1
ATOM 768 C C . ASP A 1 101 ? 4.473 -0.757 4.038 1.00 96.31 101 ASP A C 1
ATOM 770 O O . ASP A 1 101 ? 5.579 -0.212 4.123 1.00 96.31 101 ASP A O 1
ATOM 774 N N . LEU A 1 102 ? 3.551 -0.373 3.146 1.00 95.56 102 LEU A N 1
ATOM 775 C CA . LEU A 1 102 ? 3.748 0.704 2.178 1.00 95.56 102 LEU A CA 1
ATOM 776 C C . LEU A 1 102 ? 4.069 2.031 2.868 1.00 95.56 102 LEU A C 1
ATOM 778 O O . LEU A 1 102 ? 5.065 2.666 2.526 1.00 95.56 102 LEU A O 1
ATOM 782 N N . TYR A 1 103 ? 3.250 2.448 3.836 1.00 95.81 103 TYR A N 1
ATOM 783 C CA . TYR A 1 103 ? 3.449 3.716 4.533 1.00 95.81 103 TYR A CA 1
ATOM 784 C C . TYR A 1 103 ? 4.808 3.763 5.231 1.00 95.81 103 TYR A C 1
ATOM 786 O O . TYR A 1 103 ? 5.537 4.740 5.095 1.00 95.81 103 TYR A O 1
ATOM 794 N N . ILE A 1 104 ? 5.192 2.684 5.915 1.00 95.81 104 ILE A N 1
ATOM 795 C CA . ILE A 1 104 ? 6.475 2.602 6.618 1.00 95.81 104 ILE A CA 1
ATOM 796 C C . ILE A 1 104 ? 7.646 2.722 5.639 1.00 95.81 104 ILE A C 1
ATOM 798 O O . ILE A 1 104 ? 8.614 3.437 5.911 1.00 95.81 104 ILE A O 1
ATOM 802 N N . PHE A 1 105 ? 7.570 2.054 4.486 1.00 96.25 105 PHE A N 1
ATOM 803 C CA . PHE A 1 105 ? 8.591 2.181 3.449 1.00 96.25 105 PHE A CA 1
ATOM 804 C C . PHE A 1 105 ? 8.656 3.596 2.877 1.00 96.25 105 PHE A C 1
ATOM 806 O O . PHE A 1 105 ? 9.747 4.162 2.801 1.00 96.25 105 PHE A O 1
ATOM 813 N N . LEU A 1 106 ? 7.514 4.195 2.533 1.00 95.00 106 LEU A N 1
ATOM 814 C CA . LEU A 1 106 ? 7.467 5.552 1.992 1.00 95.00 106 LEU A CA 1
ATOM 815 C C . LEU A 1 106 ? 7.989 6.584 2.997 1.00 95.00 106 LEU A C 1
ATOM 817 O O . LEU A 1 106 ? 8.768 7.446 2.609 1.00 95.00 106 LEU A O 1
ATOM 821 N N . SER A 1 107 ? 7.654 6.465 4.282 1.00 94.19 107 SER A N 1
ATOM 822 C CA . SER A 1 107 ? 8.166 7.351 5.335 1.00 94.19 107 SER A CA 1
ATOM 823 C C . SER A 1 107 ? 9.681 7.243 5.515 1.00 94.19 107 SER A C 1
ATOM 825 O O . SER A 1 107 ? 10.344 8.253 5.732 1.00 94.19 107 SER A O 1
ATOM 827 N N . LYS A 1 108 ? 10.253 6.041 5.363 1.00 92.94 108 LYS A N 1
ATOM 828 C CA . LYS A 1 108 ? 11.710 5.830 5.430 1.00 92.94 108 LYS A CA 1
ATOM 829 C C . LYS A 1 108 ? 12.442 6.337 4.185 1.00 92.94 108 LYS A C 1
ATOM 831 O O . LYS A 1 108 ? 13.557 6.836 4.304 1.00 92.94 108 LYS A O 1
ATOM 836 N N . GLN A 1 109 ? 11.858 6.176 2.995 1.00 93.69 109 GLN A N 1
ATOM 837 C CA . GLN A 1 109 ? 12.484 6.593 1.731 1.00 93.69 109 GLN A CA 1
ATOM 838 C C . GLN A 1 109 ? 12.280 8.082 1.415 1.00 93.69 109 GLN A C 1
ATOM 840 O O . GLN A 1 109 ? 13.135 8.683 0.770 1.00 93.69 109 GLN A O 1
ATOM 845 N N . TYR A 1 110 ? 11.176 8.671 1.878 1.00 91.62 110 TYR A N 1
ATOM 846 C CA . TYR A 1 110 ? 10.782 10.060 1.644 1.00 91.62 110 TYR A CA 1
ATOM 847 C C . TYR A 1 110 ? 10.469 10.736 2.990 1.00 91.62 110 TYR A C 1
ATOM 849 O O . TYR A 1 110 ? 9.295 11.002 3.293 1.00 91.62 110 TYR A O 1
ATOM 857 N N . PRO A 1 111 ? 11.504 10.994 3.818 1.00 86.44 111 PRO A N 1
ATOM 858 C CA . PRO A 1 111 ? 11.323 11.702 5.075 1.00 86.44 111 PRO A CA 1
ATOM 859 C C . PRO A 1 111 ? 10.757 13.096 4.807 1.00 86.44 111 PRO A C 1
ATOM 861 O O . PRO A 1 111 ? 11.060 13.722 3.783 1.00 86.44 111 PRO A O 1
ATOM 864 N N . ASP A 1 112 ? 9.928 13.576 5.730 1.00 80.00 112 ASP A N 1
ATOM 865 C CA . ASP A 1 112 ? 9.406 14.931 5.641 1.00 80.00 112 ASP A CA 1
ATOM 866 C C . ASP A 1 112 ? 10.566 15.911 5.731 1.00 80.00 112 ASP A C 1
ATOM 868 O O . ASP A 1 112 ? 11.432 15.809 6.608 1.00 80.00 112 ASP A O 1
ATOM 872 N N . ILE A 1 113 ? 10.587 16.860 4.798 1.00 70.62 113 ILE A N 1
ATOM 873 C CA . ILE A 1 113 ? 11.499 17.989 4.882 1.00 70.62 113 ILE A CA 1
ATOM 874 C C . ILE A 1 113 ? 11.018 18.782 6.092 1.00 70.62 113 ILE A C 1
ATOM 876 O O . ILE A 1 113 ? 10.064 19.550 6.001 1.00 70.62 113 ILE A O 1
ATOM 880 N N . LYS A 1 114 ? 11.642 18.556 7.251 1.00 58.34 114 LYS A N 1
ATOM 881 C CA . LYS A 1 114 ? 11.529 19.487 8.367 1.00 58.34 114 LYS A CA 1
ATOM 882 C C . LYS A 1 114 ? 12.031 20.801 7.804 1.00 58.34 114 LYS A C 1
ATOM 884 O O . LYS A 1 114 ? 13.201 20.867 7.432 1.00 58.34 114 LYS A O 1
ATOM 889 N N . GLU A 1 115 ? 11.142 21.782 7.660 1.00 48.06 115 GLU A N 1
ATOM 890 C CA . GLU A 1 115 ? 11.533 23.152 7.353 1.00 48.06 115 GLU A CA 1
ATOM 891 C C . GLU A 1 115 ? 12.689 23.474 8.291 1.00 48.06 115 GLU A C 1
ATOM 893 O O . GLU A 1 115 ? 12.518 23.533 9.513 1.00 48.06 115 GLU A O 1
ATOM 898 N N . GLN A 1 116 ? 13.897 23.540 7.732 1.00 41.50 116 GLN A N 1
ATOM 899 C CA . GLN A 1 116 ? 15.049 23.988 8.474 1.00 41.50 116 GLN A CA 1
ATOM 900 C C . GLN A 1 116 ? 14.656 25.373 8.974 1.00 41.50 116 GLN A C 1
ATOM 902 O O . GLN A 1 116 ? 14.521 26.312 8.193 1.00 41.50 116 GLN A O 1
ATOM 907 N N . GLN A 1 117 ? 14.468 25.500 10.287 1.00 41.56 117 GLN A N 1
ATOM 908 C CA . GLN A 1 117 ? 14.624 26.772 10.979 1.00 41.56 117 GLN A CA 1
ATOM 909 C C . GLN A 1 117 ? 16.114 27.148 10.917 1.00 41.56 117 GLN A C 1
ATOM 911 O O . GLN A 1 117 ? 16.779 27.289 11.935 1.00 41.56 117 GLN A O 1
ATOM 916 N N . GLU A 1 118 ? 16.669 27.234 9.711 1.00 40.88 118 GLU A N 1
ATOM 917 C CA . GLU A 1 118 ? 17.955 27.849 9.452 1.00 40.88 118 GLU A CA 1
ATOM 918 C C . GLU A 1 118 ? 17.670 29.332 9.250 1.00 40.88 118 GLU A C 1
ATOM 920 O O . GLU A 1 118 ? 17.190 29.784 8.215 1.00 40.88 118 GLU A O 1
ATOM 925 N N . GLU A 1 119 ? 17.845 30.057 10.353 1.00 40.22 119 GLU A N 1
ATOM 926 C CA . GLU A 1 119 ? 18.553 31.334 10.395 1.00 40.22 119 GLU A CA 1
ATOM 927 C C . GLU A 1 119 ? 18.593 32.099 9.065 1.00 40.22 119 GLU A C 1
ATOM 929 O O . GLU A 1 119 ? 19.540 32.020 8.287 1.00 40.22 119 GLU A O 1
ATOM 934 N N . GLY A 1 120 ? 17.562 32.908 8.839 1.00 39.81 120 GLY A N 1
ATOM 935 C CA . GLY A 1 120 ? 17.543 33.861 7.740 1.00 39.81 120 GLY A CA 1
ATOM 936 C C . GLY A 1 120 ? 16.224 33.823 7.008 1.00 39.81 120 GLY A C 1
ATOM 937 O O . GLY A 1 120 ? 16.113 33.249 5.929 1.00 39.81 120 GLY A O 1
ATOM 938 N N . PHE A 1 121 ? 15.233 34.519 7.560 1.00 38.00 121 PHE A N 1
ATOM 939 C CA . PHE A 1 121 ? 14.062 34.960 6.812 1.00 38.00 121 PHE A CA 1
ATOM 940 C C . PHE A 1 121 ? 14.525 35.990 5.761 1.00 38.00 121 PHE A C 1
ATOM 942 O O . PHE A 1 121 ? 14.287 37.189 5.881 1.00 38.00 121 PHE A O 1
ATOM 949 N N . GLN A 1 122 ? 15.261 35.533 4.745 1.00 41.12 122 GLN A N 1
ATOM 950 C CA . GLN A 1 122 ? 15.387 36.243 3.488 1.00 41.12 122 GLN A CA 1
ATOM 951 C C . GLN A 1 122 ? 13.991 36.173 2.895 1.00 41.12 122 GLN A C 1
ATOM 953 O O . GLN A 1 122 ? 13.574 35.143 2.366 1.00 41.12 122 GLN A O 1
ATOM 958 N N . ILE A 1 123 ? 13.242 37.259 3.066 1.00 43.62 123 ILE A N 1
ATOM 959 C CA . ILE A 1 123 ? 12.034 37.518 2.300 1.00 43.62 123 ILE A CA 1
ATOM 960 C C . ILE A 1 123 ? 12.494 37.489 0.841 1.00 43.62 123 ILE A C 1
ATOM 962 O O . ILE A 1 123 ? 12.969 38.495 0.318 1.00 43.62 123 ILE A O 1
ATOM 966 N N . LYS A 1 124 ? 12.427 36.316 0.195 1.00 50.59 124 LYS A N 1
ATOM 967 C CA . LYS A 1 124 ? 12.378 36.257 -1.259 1.00 50.59 124 LYS A CA 1
ATOM 968 C C . LYS A 1 124 ? 11.209 37.158 -1.607 1.00 50.59 124 LYS A C 1
ATOM 970 O O . LYS A 1 124 ? 10.096 36.934 -1.126 1.00 50.59 124 LYS A O 1
ATOM 975 N N . GLU A 1 125 ? 11.523 38.234 -2.320 1.00 50.84 125 GLU A N 1
ATOM 976 C CA . GLU A 1 125 ? 10.552 39.154 -2.888 1.00 50.84 125 GLU A CA 1
ATOM 977 C C . GLU A 1 125 ? 9.343 38.354 -3.366 1.00 50.84 125 GLU A C 1
ATOM 979 O O . GLU A 1 125 ? 9.506 37.263 -3.916 1.00 50.84 125 GLU A O 1
ATOM 984 N N . ILE A 1 126 ? 8.139 38.873 -3.124 1.00 52.44 126 ILE A N 1
ATOM 985 C CA . ILE A 1 126 ? 6.892 38.282 -3.609 1.00 52.44 126 ILE A CA 1
ATOM 986 C C . ILE A 1 126 ? 6.877 38.449 -5.139 1.00 52.44 126 ILE A C 1
ATOM 988 O O . ILE A 1 126 ? 6.165 39.285 -5.691 1.00 52.44 126 ILE A O 1
ATOM 992 N N . GLY A 1 127 ? 7.737 37.698 -5.826 1.00 50.09 127 GLY A N 1
ATOM 993 C CA . GLY A 1 127 ? 7.615 37.370 -7.230 1.00 50.09 127 GLY A CA 1
ATOM 994 C C . GLY A 1 127 ? 6.319 36.593 -7.388 1.00 50.09 127 GLY A C 1
ATOM 995 O O . GLY A 1 127 ? 5.915 35.866 -6.481 1.00 50.09 127 GLY A O 1
ATOM 996 N N . GLY A 1 128 ? 5.612 36.841 -8.490 1.00 57.38 128 GLY A N 1
ATOM 997 C CA . GLY A 1 128 ? 4.282 36.289 -8.740 1.00 57.38 128 GLY A CA 1
ATOM 998 C C . GLY A 1 128 ? 4.212 34.764 -8.614 1.00 57.38 128 GLY A C 1
ATOM 999 O O . GLY A 1 128 ? 5.215 34.097 -8.406 1.00 57.38 128 GLY A O 1
ATOM 1000 N N . ILE A 1 129 ? 3.003 34.215 -8.752 1.00 59.25 129 ILE A N 1
ATOM 1001 C CA . ILE A 1 129 ? 2.720 32.774 -8.658 1.00 59.25 129 ILE A CA 1
ATOM 1002 C C . ILE A 1 129 ? 3.700 31.990 -9.554 1.00 59.25 129 ILE A C 1
ATOM 1004 O O . ILE A 1 129 ? 3.484 31.870 -10.760 1.00 59.25 129 ILE A O 1
ATOM 1008 N N . GLU A 1 130 ? 4.784 31.470 -8.974 1.00 56.72 130 GLU A N 1
ATOM 1009 C CA . GLU A 1 130 ? 5.682 30.548 -9.656 1.00 56.72 130 GLU A CA 1
ATOM 1010 C C . GLU A 1 130 ? 4.953 29.209 -9.736 1.00 56.72 130 GLU A C 1
ATOM 1012 O O . GLU A 1 130 ? 4.576 28.613 -8.725 1.00 56.72 130 GLU A O 1
ATOM 1017 N N . ALA A 1 131 ? 4.693 28.750 -10.957 1.00 59.81 131 ALA A N 1
ATOM 1018 C CA . ALA A 1 131 ? 4.122 27.433 -11.172 1.00 59.81 131 ALA A CA 1
ATOM 1019 C C . ALA A 1 131 ? 5.140 26.374 -10.717 1.00 59.81 131 ALA A C 1
ATOM 1021 O O . ALA A 1 131 ? 6.107 26.092 -11.424 1.00 59.81 131 ALA A O 1
ATOM 1022 N N . HIS A 1 132 ? 4.931 25.791 -9.533 1.00 69.88 132 HIS A N 1
ATOM 1023 C CA . HIS A 1 132 ? 5.727 24.657 -9.058 1.00 69.88 132 HIS A CA 1
ATOM 1024 C C . HIS A 1 132 ? 5.445 23.438 -9.940 1.00 69.88 132 HIS A C 1
ATOM 1026 O O . HIS A 1 132 ? 4.337 22.894 -9.935 1.00 69.88 132 HIS A O 1
ATOM 1032 N N . ILE A 1 133 ? 6.441 23.004 -10.714 1.00 72.00 133 ILE A N 1
ATOM 1033 C CA . ILE A 1 133 ? 6.346 21.773 -11.500 1.00 72.00 133 ILE A CA 1
ATOM 1034 C C . ILE A 1 133 ? 6.437 20.600 -10.522 1.00 72.00 133 ILE A C 1
ATOM 1036 O O . ILE A 1 133 ? 7.494 20.340 -9.954 1.00 72.00 133 ILE A O 1
ATOM 1040 N N . SER A 1 134 ? 5.320 19.895 -10.326 1.00 75.56 134 SER A N 1
ATOM 1041 C CA . SER A 1 134 ? 5.263 18.728 -9.442 1.00 75.56 134 SER A CA 1
ATOM 1042 C C . SER A 1 134 ? 6.242 17.652 -9.912 1.00 75.56 134 SER A C 1
ATOM 1044 O O . SER A 1 134 ? 6.124 17.144 -11.028 1.00 75.56 134 SER A O 1
ATOM 1046 N N . THR A 1 135 ? 7.171 17.266 -9.043 1.00 84.56 135 THR A N 1
ATOM 1047 C CA . THR A 1 135 ? 8.103 16.164 -9.305 1.00 84.56 135 THR A CA 1
ATOM 1048 C C . THR A 1 135 ? 7.441 14.798 -9.042 1.00 84.56 135 THR A C 1
ATOM 1050 O O . THR A 1 135 ? 6.388 14.724 -8.388 1.00 84.56 135 THR A O 1
ATOM 1053 N N . PRO A 1 136 ? 8.023 13.685 -9.535 1.00 85.19 136 PRO A N 1
ATOM 1054 C CA . PRO A 1 136 ? 7.598 12.343 -9.135 1.00 85.19 136 PRO A CA 1
ATOM 1055 C C . PRO A 1 136 ? 7.669 12.138 -7.616 1.00 85.19 136 PRO A C 1
ATOM 1057 O O . PRO A 1 136 ? 6.737 11.586 -7.034 1.00 85.19 136 PRO A O 1
ATOM 1060 N N . GLU A 1 137 ? 8.704 12.671 -6.962 1.00 87.88 137 GLU A N 1
ATOM 1061 C CA . GLU A 1 137 ? 8.865 12.622 -5.504 1.00 87.88 137 GLU A CA 1
ATOM 1062 C C . GLU A 1 137 ? 7.741 13.371 -4.772 1.00 87.88 137 GLU A C 1
ATOM 1064 O O . GLU A 1 137 ? 7.193 12.857 -3.797 1.00 87.88 137 GLU A O 1
ATOM 1069 N N . ASP A 1 138 ? 7.323 14.541 -5.272 1.00 87.00 138 ASP A N 1
ATOM 1070 C CA . ASP A 1 138 ? 6.185 15.283 -4.708 1.00 87.00 138 ASP A CA 1
ATOM 1071 C C . ASP A 1 138 ? 4.893 14.462 -4.778 1.00 87.00 138 ASP A C 1
ATOM 1073 O O . ASP A 1 138 ? 4.075 14.484 -3.857 1.00 87.00 138 ASP A O 1
ATOM 1077 N N . SER A 1 139 ? 4.711 13.705 -5.865 1.00 89.88 139 SER A N 1
ATOM 1078 C CA . SER A 1 139 ? 3.560 12.809 -6.013 1.00 89.88 139 SER A CA 1
ATOM 1079 C C . SER A 1 139 ? 3.620 11.665 -5.003 1.00 89.88 139 SER A C 1
ATOM 1081 O O . SER A 1 139 ? 2.595 11.314 -4.425 1.00 89.88 139 SER A O 1
ATOM 1083 N N . VAL A 1 140 ? 4.807 11.104 -4.751 1.00 93.00 140 VAL A N 1
ATOM 1084 C CA . VAL A 1 140 ? 4.997 10.054 -3.740 1.00 93.00 140 VAL A CA 1
ATOM 1085 C C . VAL A 1 140 ? 4.722 10.585 -2.334 1.00 93.00 140 VAL A C 1
ATOM 1087 O O . VAL A 1 140 ? 4.043 9.912 -1.564 1.00 93.00 140 VAL A O 1
ATOM 1090 N N . ARG A 1 141 ? 5.183 11.796 -1.999 1.00 91.94 141 ARG A N 1
ATOM 1091 C CA . ARG A 1 141 ? 4.894 12.425 -0.699 1.00 91.94 141 ARG A CA 1
ATOM 1092 C C . ARG A 1 141 ? 3.396 12.639 -0.499 1.00 91.94 141 ARG A C 1
ATOM 1094 O O . ARG A 1 141 ? 2.846 12.152 0.479 1.00 91.94 141 ARG A O 1
ATOM 1101 N N . ARG A 1 142 ? 2.704 13.233 -1.480 1.00 90.50 142 ARG A N 1
ATOM 1102 C CA . ARG A 1 142 ? 1.234 13.372 -1.423 1.00 90.50 142 ARG A CA 1
ATOM 1103 C C . ARG A 1 142 ? 0.530 12.025 -1.290 1.00 90.50 142 ARG A C 1
ATOM 1105 O O . ARG A 1 142 ? -0.468 11.914 -0.584 1.00 90.50 142 ARG A O 1
ATOM 1112 N N . TRP A 1 143 ? 1.037 11.002 -1.976 1.00 92.56 143 TRP A N 1
ATOM 1113 C CA . TRP A 1 143 ? 0.494 9.658 -1.860 1.00 92.56 143 TRP A CA 1
ATOM 1114 C C . TRP A 1 143 ? 0.650 9.120 -0.436 1.00 92.56 143 TRP A C 1
ATOM 1116 O O . TRP A 1 143 ? -0.345 8.728 0.172 1.00 92.56 143 TRP A O 1
ATOM 1126 N N . LYS A 1 144 ? 1.865 9.172 0.119 1.00 93.19 144 LYS A N 1
ATOM 1127 C CA . LYS A 1 144 ? 2.173 8.787 1.502 1.00 93.19 144 LYS A CA 1
ATOM 1128 C C . LYS A 1 144 ? 1.207 9.443 2.492 1.00 93.19 144 LYS A C 1
ATOM 1130 O O . LYS A 1 144 ? 0.595 8.738 3.292 1.00 93.19 144 LYS A O 1
ATOM 1135 N N . ASP A 1 145 ? 1.010 10.754 2.380 1.00 91.50 145 ASP A N 1
ATOM 1136 C CA . ASP A 1 145 ? 0.217 11.548 3.329 1.00 91.50 145 ASP A CA 1
ATOM 1137 C C . ASP A 1 145 ? -1.275 11.179 3.327 1.00 91.50 145 ASP A C 1
ATOM 1139 O O . ASP A 1 145 ? -1.972 11.361 4.321 1.00 91.50 145 ASP A O 1
ATOM 1143 N N . SER A 1 146 ? -1.769 10.594 2.234 1.00 91.19 146 SER A N 1
ATOM 1144 C CA . SER A 1 146 ? -3.161 10.138 2.132 1.00 91.19 146 SER A CA 1
ATOM 1145 C C . SER A 1 146 ? -3.417 8.736 2.705 1.00 91.19 146 SER A C 1
ATOM 1147 O O . SER A 1 146 ? -4.570 8.368 2.932 1.00 91.19 146 SER A O 1
ATOM 1149 N N . ILE A 1 147 ? -2.379 7.923 2.937 1.00 93.56 147 ILE A N 1
ATOM 1150 C CA . ILE A 1 147 ? -2.546 6.540 3.419 1.00 93.56 147 ILE A CA 1
ATOM 1151 C C . ILE A 1 147 ? -3.171 6.480 4.827 1.00 93.56 147 ILE A C 1
ATOM 1153 O O . ILE A 1 147 ? -4.098 5.684 4.997 1.00 93.56 147 ILE A O 1
ATOM 1157 N N . PRO A 1 148 ? -2.753 7.291 5.826 1.00 93.94 148 PRO A N 1
ATOM 1158 C CA . PRO A 1 148 ? -3.357 7.260 7.159 1.00 93.94 148 PRO A CA 1
ATOM 1159 C C . PRO A 1 148 ? -4.855 7.559 7.141 1.00 93.94 148 PRO A C 1
ATOM 1161 O O . PRO A 1 148 ? -5.630 6.836 7.765 1.00 93.94 148 PRO A O 1
ATOM 1164 N N . GLN A 1 149 ? -5.269 8.563 6.362 1.00 92.50 149 GLN A N 1
ATOM 1165 C CA . GLN A 1 149 ? -6.681 8.892 6.178 1.00 92.50 149 GLN A CA 1
ATOM 1166 C C . GLN A 1 149 ? -7.447 7.714 5.561 1.00 92.50 149 GLN A C 1
ATOM 1168 O O . GLN A 1 149 ? -8.513 7.346 6.042 1.00 92.50 149 GLN A O 1
ATOM 1173 N N . ARG A 1 150 ? -6.886 7.059 4.541 1.00 92.25 150 ARG A N 1
ATOM 1174 C CA . ARG A 1 150 ? -7.531 5.903 3.900 1.00 92.25 150 ARG A CA 1
ATOM 1175 C C . ARG A 1 150 ? -7.633 4.688 4.818 1.00 92.25 150 ARG A C 1
ATOM 1177 O O . ARG A 1 150 ? -8.615 3.960 4.734 1.00 92.25 150 ARG A O 1
ATOM 1184 N N . LEU A 1 151 ? -6.645 4.448 5.686 1.00 94.94 151 LEU A N 1
ATOM 1185 C CA . LEU A 1 151 ? -6.754 3.428 6.736 1.00 94.94 151 LEU A CA 1
ATOM 1186 C C . LEU A 1 151 ? -7.877 3.788 7.706 1.00 94.94 151 LEU A C 1
ATOM 1188 O O . LEU A 1 151 ? -8.739 2.961 7.981 1.00 94.94 151 LEU A O 1
ATOM 1192 N N . GLN A 1 152 ? -7.901 5.031 8.178 1.00 94.25 152 GLN A N 1
ATOM 1193 C CA . GLN A 1 152 ? -8.925 5.520 9.091 1.00 94.25 152 GLN A CA 1
ATOM 1194 C C . GLN A 1 152 ? -10.342 5.353 8.522 1.00 94.25 152 GLN A C 1
ATOM 1196 O O . GLN A 1 152 ? -11.222 4.850 9.217 1.00 94.25 152 GLN A O 1
ATOM 1201 N N . GLU A 1 153 ? -10.554 5.714 7.256 1.00 93.06 153 GLU A N 1
ATOM 1202 C CA . GLU A 1 153 ? -11.851 5.637 6.573 1.00 93.06 153 GLU A CA 1
ATOM 1203 C C . GLU A 1 153 ? -12.383 4.204 6.410 1.00 93.06 153 GLU A C 1
ATOM 1205 O O . GLU A 1 153 ? -13.588 4.024 6.222 1.00 93.06 153 GLU A O 1
ATOM 1210 N N . ARG A 1 154 ? -11.532 3.172 6.525 1.00 92.94 154 ARG A N 1
ATOM 1211 C CA . ARG A 1 154 ? -11.982 1.772 6.450 1.00 92.94 154 ARG A CA 1
ATOM 1212 C C . ARG A 1 154 ? -12.842 1.351 7.634 1.00 92.94 154 ARG A C 1
ATOM 1214 O O . ARG A 1 154 ? -13.707 0.506 7.448 1.00 92.94 154 ARG A O 1
ATOM 1221 N N . GLY A 1 155 ? -12.607 1.897 8.830 1.00 92.12 155 GLY A N 1
ATOM 1222 C CA . GLY A 1 155 ? -13.394 1.549 10.020 1.00 92.12 155 GLY A CA 1
ATOM 1223 C C . GLY A 1 155 ? -13.362 0.059 10.393 1.00 92.12 155 GLY A C 1
ATOM 1224 O O . GLY A 1 155 ? -14.331 -0.467 10.933 1.00 92.12 155 GLY A O 1
ATOM 1225 N N . THR A 1 156 ? -12.269 -0.648 10.092 1.00 94.81 156 THR A N 1
ATOM 1226 C CA . THR A 1 156 ? -12.092 -2.068 10.439 1.00 94.81 156 THR A CA 1
ATOM 1227 C C . THR A 1 156 ? -11.112 -2.240 11.600 1.00 94.81 156 THR A C 1
ATOM 1229 O O . THR A 1 156 ? -10.246 -1.394 11.837 1.00 94.81 156 THR A O 1
ATOM 1232 N N . TYR A 1 157 ? -11.193 -3.366 12.319 1.00 95.94 157 TYR A N 1
ATOM 1233 C CA . TYR A 1 157 ? -10.205 -3.700 13.357 1.00 95.94 157 TYR A CA 1
ATOM 1234 C C . TYR A 1 157 ? -8.788 -3.803 12.776 1.00 95.94 157 TYR A C 1
ATOM 1236 O O . TYR A 1 157 ? -7.835 -3.313 13.373 1.00 95.94 157 TYR A O 1
ATOM 1244 N N . GLN A 1 158 ? -8.665 -4.359 11.571 1.00 97.19 158 GLN A N 1
ATOM 1245 C CA . GLN A 1 158 ? -7.409 -4.497 10.839 1.00 97.19 158 GLN A CA 1
ATOM 1246 C C . GLN A 1 158 ? -6.802 -3.133 10.485 1.00 97.19 158 GLN A C 1
ATOM 1248 O O . GLN A 1 158 ? -5.582 -2.985 10.486 1.00 97.19 158 GLN A O 1
ATOM 1253 N N . ALA A 1 159 ? -7.630 -2.119 10.215 1.00 96.00 159 ALA A N 1
ATOM 1254 C CA . ALA A 1 159 ? -7.154 -0.761 9.971 1.00 96.00 159 ALA A CA 1
ATOM 1255 C C . ALA A 1 159 ? -6.607 -0.109 11.247 1.00 96.00 159 ALA A C 1
ATOM 1257 O O . ALA A 1 159 ? -5.554 0.529 11.205 1.00 96.00 159 ALA A O 1
ATOM 1258 N N . CYS A 1 160 ? -7.276 -0.315 12.387 1.00 96.62 160 CYS A N 1
ATOM 1259 C CA . CYS A 1 160 ? -6.770 0.119 13.691 1.00 96.62 160 CYS A CA 1
ATOM 1260 C C . CYS A 1 160 ? -5.426 -0.553 14.015 1.00 96.62 160 CYS A C 1
ATOM 1262 O O . CYS A 1 160 ? -4.477 0.128 14.397 1.00 96.62 160 CYS A O 1
ATOM 1264 N N . GLU A 1 161 ? -5.309 -1.868 13.800 1.00 97.44 161 GLU A N 1
ATOM 1265 C CA . GLU A 1 161 ? -4.054 -2.609 13.990 1.00 97.44 161 GLU A CA 1
ATOM 1266 C C . GLU A 1 161 ? -2.938 -2.107 13.064 1.00 97.44 161 GLU A C 1
ATOM 1268 O O . GLU A 1 161 ? -1.799 -1.936 13.501 1.00 97.44 161 GLU A O 1
ATOM 1273 N N . ALA A 1 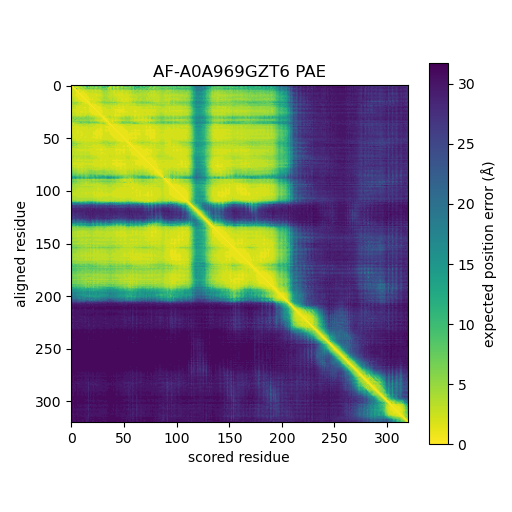162 ? -3.257 -1.823 11.799 1.00 97.56 162 ALA A N 1
ATOM 1274 C CA . ALA A 1 162 ? -2.315 -1.265 10.835 1.00 97.56 162 ALA A CA 1
ATOM 1275 C C . ALA A 1 162 ? -1.795 0.117 11.269 1.00 97.56 162 ALA A C 1
ATOM 1277 O O . ALA A 1 162 ? -0.584 0.336 11.277 1.00 97.56 162 ALA A O 1
ATOM 1278 N N . LEU A 1 163 ? -2.680 1.026 11.693 1.00 96.56 163 LEU A N 1
ATOM 1279 C CA . LEU A 1 163 ? -2.298 2.342 12.225 1.00 96.56 163 LEU A CA 1
ATOM 1280 C C . LEU A 1 163 ? -1.455 2.218 13.499 1.00 96.56 163 LEU A C 1
ATOM 1282 O O . LEU A 1 163 ? -0.423 2.878 13.626 1.00 96.56 163 LEU A O 1
ATOM 1286 N N . GLN A 1 164 ? -1.841 1.329 14.415 1.00 96.62 164 GLN A N 1
ATOM 1287 C CA . GLN A 1 164 ? -1.078 1.069 15.633 1.00 96.62 164 GLN A CA 1
ATOM 1288 C C . GLN A 1 164 ? 0.323 0.529 15.319 1.00 96.62 164 GLN A C 1
ATOM 1290 O O . GLN A 1 164 ? 1.301 0.941 15.945 1.00 96.62 164 GLN A O 1
ATOM 1295 N N . ARG A 1 165 ? 0.442 -0.365 14.331 1.00 97.69 165 ARG A N 1
ATOM 1296 C CA . ARG A 1 165 ? 1.731 -0.878 13.860 1.00 97.69 165 ARG A CA 1
ATOM 1297 C C . ARG A 1 165 ? 2.609 0.240 13.307 1.00 97.69 165 ARG A C 1
ATOM 1299 O O . ARG A 1 165 ? 3.777 0.307 13.679 1.00 97.69 165 ARG A O 1
ATOM 1306 N N . ILE A 1 166 ? 2.057 1.127 12.477 1.00 96.75 166 ILE A N 1
ATOM 1307 C CA . ILE A 1 166 ? 2.796 2.282 11.951 1.00 96.75 166 ILE A CA 1
ATOM 1308 C C . ILE A 1 166 ? 3.334 3.141 13.103 1.00 96.75 166 ILE A C 1
ATOM 1310 O O . ILE A 1 166 ? 4.518 3.463 13.109 1.00 96.75 166 ILE A O 1
ATOM 1314 N N . ILE A 1 167 ? 2.497 3.468 14.093 1.00 95.44 167 ILE A N 1
ATOM 1315 C CA . ILE A 1 167 ? 2.896 4.271 15.262 1.00 95.44 167 ILE A CA 1
ATOM 1316 C C . ILE A 1 167 ? 4.026 3.595 16.052 1.00 95.44 167 ILE A C 1
ATOM 1318 O O . ILE A 1 167 ? 4.930 4.269 16.541 1.00 95.44 167 ILE A O 1
ATOM 1322 N N . ASN A 1 168 ? 3.987 2.268 16.176 1.00 95.81 168 ASN A N 1
ATOM 1323 C CA . ASN A 1 168 ? 5.016 1.514 16.887 1.00 95.81 168 ASN A CA 1
ATOM 1324 C C . ASN A 1 168 ? 6.347 1.467 16.118 1.00 95.81 168 ASN A C 1
ATOM 1326 O O . ASN A 1 168 ? 7.406 1.484 16.741 1.00 95.81 168 ASN A O 1
ATOM 1330 N N . GLU A 1 169 ? 6.304 1.386 14.785 1.00 95.31 169 GLU A N 1
ATOM 1331 C CA . GLU A 1 169 ? 7.504 1.340 13.939 1.00 95.31 169 GLU A CA 1
ATOM 1332 C C . GLU A 1 169 ? 8.108 2.727 13.656 1.00 95.31 169 GLU A C 1
ATOM 1334 O O . GLU A 1 169 ? 9.306 2.810 13.387 1.00 95.31 169 GLU A O 1
ATOM 1339 N N . LEU A 1 170 ? 7.301 3.792 13.720 1.00 92.56 170 LEU A N 1
ATOM 1340 C CA . LEU A 1 170 ? 7.683 5.187 13.470 1.00 92.56 170 LEU A CA 1
ATOM 1341 C C . LEU A 1 170 ? 7.221 6.086 14.635 1.00 92.56 170 LEU A C 1
ATOM 1343 O O . LEU A 1 170 ? 6.299 6.897 14.473 1.00 92.56 170 LEU A O 1
ATOM 1347 N N . PRO A 1 171 ? 7.821 5.948 15.833 1.00 90.50 171 PRO A N 1
ATOM 1348 C CA . PRO A 1 171 ? 7.406 6.695 17.020 1.00 90.50 171 PRO A CA 1
ATOM 1349 C C . PRO A 1 171 ? 7.520 8.217 16.852 1.00 90.50 171 PRO A C 1
ATOM 1351 O O . PRO A 1 171 ? 6.803 8.961 17.516 1.00 90.50 171 PRO A O 1
ATOM 1354 N N . GLU A 1 172 ? 8.375 8.695 15.950 1.00 89.12 172 GLU A N 1
ATOM 1355 C CA . GLU A 1 172 ? 8.520 10.108 15.599 1.00 89.12 172 GLU A CA 1
ATOM 1356 C C . GLU A 1 172 ? 7.274 10.716 14.935 1.00 89.12 172 GLU A C 1
ATOM 1358 O O . GLU A 1 172 ? 7.090 11.930 15.000 1.00 89.12 172 GLU A O 1
ATOM 1363 N N . LEU A 1 173 ? 6.406 9.894 14.333 1.00 87.56 173 LEU A N 1
ATOM 1364 C CA . LEU A 1 173 ? 5.146 10.324 13.711 1.00 87.56 173 LEU A CA 1
ATOM 1365 C C . LEU A 1 173 ? 3.933 10.110 14.622 1.00 87.56 173 LEU A C 1
ATOM 1367 O O . LEU A 1 173 ? 2.798 10.380 14.221 1.00 87.56 173 LEU A O 1
ATOM 1371 N N . LYS A 1 174 ? 4.150 9.630 15.853 1.00 89.56 174 LYS A N 1
ATOM 1372 C CA . LYS A 1 174 ? 3.080 9.266 16.786 1.00 89.56 174 LYS A CA 1
ATOM 1373 C C . LYS A 1 174 ? 2.065 10.388 16.971 1.00 89.56 174 LYS A C 1
ATOM 1375 O O . LYS A 1 174 ? 0.872 10.134 16.854 1.00 89.56 174 LYS A O 1
ATOM 1380 N N . ASP A 1 175 ? 2.522 11.614 17.210 1.00 88.06 175 ASP A N 1
ATOM 1381 C CA . ASP A 1 175 ? 1.629 12.743 17.492 1.00 88.06 175 ASP A CA 1
ATOM 1382 C C . ASP A 1 175 ? 0.705 13.069 16.308 1.00 88.06 175 ASP A C 1
ATOM 1384 O O . ASP A 1 175 ? -0.448 13.444 16.509 1.00 88.06 175 ASP A O 1
ATOM 1388 N N . GLN A 1 176 ? 1.180 12.870 15.075 1.00 87.62 176 GLN A N 1
ATOM 1389 C CA . GLN A 1 176 ? 0.397 13.103 13.860 1.00 87.62 176 GLN A CA 1
ATOM 1390 C C . GLN A 1 176 ? -0.626 11.984 13.619 1.00 87.62 176 GLN A C 1
ATOM 1392 O O . GLN A 1 176 ? -1.765 12.248 13.243 1.00 87.62 176 GLN A O 1
ATOM 1397 N N . LEU A 1 177 ? -0.233 10.731 13.863 1.00 93.12 177 LEU A N 1
ATOM 1398 C CA . LEU A 1 177 ? -1.048 9.549 13.566 1.00 93.12 177 LEU A CA 1
ATOM 1399 C C . LEU A 1 177 ? -2.003 9.152 14.699 1.00 93.12 177 LEU A C 1
ATOM 1401 O O . LEU A 1 177 ? -2.958 8.408 14.467 1.00 93.12 177 LEU A O 1
ATOM 1405 N N . GLN A 1 178 ? -1.783 9.651 15.918 1.00 92.81 178 GLN A N 1
ATOM 1406 C CA . GLN A 1 178 ? -2.616 9.339 17.081 1.00 92.81 178 GLN A CA 1
ATOM 1407 C C . GLN A 1 178 ? -4.076 9.745 16.857 1.00 92.81 178 GLN A C 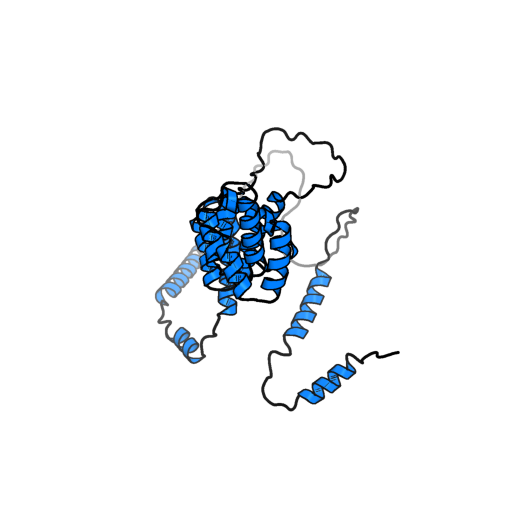1
ATOM 1409 O O . GLN A 1 178 ? -4.986 9.015 17.253 1.00 92.81 178 GLN A O 1
ATOM 1414 N N . TRP A 1 179 ? -4.304 10.894 16.212 1.00 91.56 179 TRP A N 1
ATOM 1415 C CA . TRP A 1 179 ? -5.656 11.337 15.878 1.00 91.56 179 TRP A CA 1
ATOM 1416 C C . TRP A 1 179 ? -6.331 10.373 14.899 1.00 91.56 179 TRP A C 1
ATOM 1418 O O . TRP A 1 179 ? -7.457 9.941 15.147 1.00 91.56 179 TRP A O 1
ATOM 1428 N N . SER A 1 180 ? -5.615 9.959 13.848 1.00 92.81 180 SER A N 1
ATOM 1429 C CA . SER A 1 180 ? -6.134 9.010 12.861 1.00 92.81 180 SER A CA 1
ATOM 1430 C C . SER A 1 180 ? -6.489 7.662 13.491 1.00 92.81 180 SER A C 1
ATOM 1432 O O . SER A 1 180 ? -7.522 7.091 13.153 1.00 92.81 180 SER A O 1
ATOM 1434 N N . LEU A 1 181 ? -5.692 7.170 14.449 1.00 95.44 181 LEU A N 1
ATOM 1435 C CA . LEU A 1 181 ? -6.011 5.948 15.197 1.00 95.44 181 LEU A CA 1
ATOM 1436 C C . LEU A 1 181 ? -7.290 6.103 16.031 1.00 95.44 181 LEU A C 1
ATOM 1438 O O . LEU A 1 181 ? -8.177 5.256 15.946 1.00 95.44 181 LEU A O 1
ATOM 1442 N N . LEU A 1 182 ? -7.415 7.184 16.807 1.00 94.69 182 LEU A N 1
ATOM 1443 C CA . LEU A 1 182 ? -8.602 7.431 17.636 1.00 94.69 182 LEU A CA 1
ATOM 1444 C C . LEU A 1 182 ? -9.877 7.523 16.795 1.00 94.69 182 LEU A C 1
ATOM 1446 O O . LEU A 1 182 ? -10.923 6.988 17.176 1.00 94.69 182 LEU A O 1
ATOM 1450 N N . GLU A 1 183 ? -9.792 8.196 15.650 1.00 95.31 183 GLU A N 1
ATOM 1451 C CA . GLU A 1 183 ? -10.914 8.344 14.734 1.00 95.31 183 GLU A CA 1
ATOM 1452 C C . GLU A 1 183 ? -11.257 7.018 14.040 1.00 95.31 183 GLU A C 1
ATOM 1454 O O . GLU A 1 183 ? -12.436 6.665 13.962 1.00 95.31 183 GLU A O 1
ATOM 1459 N N . ALA A 1 184 ? -10.248 6.233 13.646 1.00 95.50 184 ALA A N 1
ATOM 1460 C CA . ALA A 1 184 ? -10.434 4.892 13.098 1.00 95.50 184 ALA A CA 1
ATOM 1461 C C . ALA A 1 184 ? -11.140 3.979 14.105 1.00 95.50 184 ALA A C 1
ATOM 1463 O O . ALA A 1 184 ? -12.143 3.357 13.778 1.00 95.50 184 ALA A O 1
ATOM 1464 N N . GLU A 1 185 ? -10.687 3.944 15.360 1.00 96.56 185 GLU A N 1
ATOM 1465 C CA . GLU A 1 185 ? -11.325 3.143 16.406 1.00 96.56 185 GLU A CA 1
ATOM 1466 C C . GLU A 1 185 ? -12.763 3.588 16.692 1.00 96.56 185 GLU A C 1
ATOM 1468 O O . GLU A 1 185 ? -13.643 2.759 16.938 1.00 96.56 185 GLU A O 1
ATOM 1473 N N . ALA A 1 186 ? -13.017 4.900 16.689 1.00 96.06 186 ALA A N 1
ATOM 1474 C CA . ALA A 1 186 ? -14.361 5.430 16.859 1.00 96.06 186 ALA A CA 1
ATOM 1475 C C . ALA A 1 186 ? -15.276 5.004 15.707 1.00 96.06 186 ALA A C 1
ATOM 1477 O O . ALA A 1 186 ? -16.423 4.627 15.958 1.00 96.06 186 ALA A O 1
ATOM 1478 N N . LEU A 1 187 ? -14.774 5.028 14.470 1.00 95.88 187 LEU A N 1
ATOM 1479 C CA . LEU A 1 187 ? -15.501 4.556 13.299 1.00 95.88 187 LEU A CA 1
ATOM 1480 C C . LEU A 1 187 ? -15.751 3.046 13.368 1.00 95.88 187 LEU A C 1
ATOM 1482 O O . LEU A 1 187 ? -16.898 2.628 13.219 1.00 95.88 187 LEU A O 1
ATOM 1486 N N . THR A 1 188 ? -14.729 2.252 13.696 1.00 95.50 188 THR A N 1
ATOM 1487 C CA . THR A 1 188 ? -14.840 0.798 13.867 1.00 95.50 188 THR A CA 1
ATOM 1488 C C . THR A 1 188 ? -15.897 0.452 14.901 1.00 95.50 188 THR A C 1
ATOM 1490 O O . THR A 1 188 ? -16.817 -0.300 14.597 1.00 95.50 188 THR A O 1
ATOM 1493 N N . ARG A 1 189 ? -15.861 1.076 16.090 1.00 94.69 189 ARG A N 1
ATOM 1494 C CA . ARG A 1 189 ? -16.888 0.867 17.124 1.00 94.69 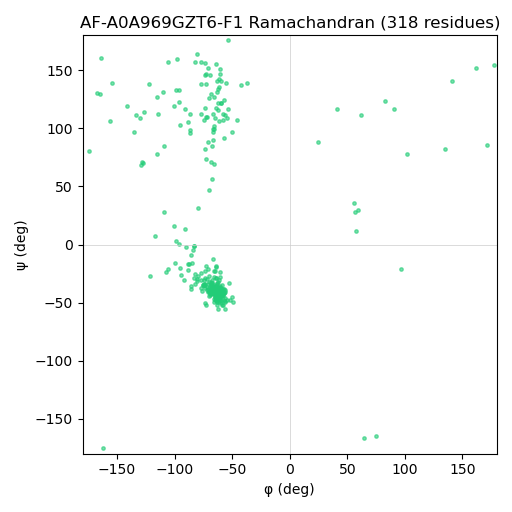189 ARG A CA 1
ATOM 1495 C C . ARG A 1 189 ? -18.291 1.172 16.616 1.00 94.69 189 ARG A C 1
ATOM 1497 O O . ARG A 1 189 ? -19.205 0.440 16.959 1.00 94.69 189 ARG A O 1
ATOM 1504 N N . ARG A 1 190 ? -18.481 2.233 15.824 1.00 93.56 190 ARG A N 1
ATOM 1505 C CA . ARG A 1 190 ? -19.798 2.584 15.264 1.00 93.56 190 ARG A CA 1
ATOM 1506 C C . ARG A 1 190 ? -20.276 1.560 14.239 1.00 93.56 190 ARG A C 1
ATOM 1508 O O . ARG A 1 190 ? -21.453 1.223 14.246 1.00 93.56 190 ARG A O 1
ATOM 1515 N N . GLN A 1 191 ? -19.385 1.085 13.371 1.00 92.56 191 GLN A N 1
ATOM 1516 C CA . GLN A 1 191 ? -19.725 0.137 12.308 1.00 92.56 191 GLN A CA 1
ATOM 1517 C C . GLN A 1 191 ? -19.957 -1.282 12.834 1.00 92.56 191 GLN A C 1
ATOM 1519 O O . GLN A 1 191 ? -20.811 -1.995 12.314 1.00 92.56 191 GLN A O 1
ATOM 1524 N N . THR A 1 192 ? -19.225 -1.692 13.871 1.00 92.31 192 THR A N 1
ATOM 1525 C CA . THR A 1 192 ? -19.328 -3.033 14.460 1.00 92.31 192 THR A CA 1
ATOM 1526 C C . THR A 1 192 ? -20.244 -3.088 15.679 1.00 92.31 192 THR A C 1
ATOM 1528 O O . THR A 1 192 ? -20.408 -4.160 16.267 1.00 92.31 192 THR A O 1
ATOM 1531 N N . TRP A 1 193 ? -20.855 -1.962 16.072 1.00 91.75 193 TRP A N 1
ATOM 1532 C CA . TRP A 1 193 ? -21.738 -1.917 17.231 1.00 91.75 193 TRP A CA 1
ATOM 1533 C C . TRP A 1 193 ? -22.941 -2.831 17.026 1.00 91.75 193 TRP A C 1
ATOM 1535 O O . TRP A 1 193 ? -23.804 -2.592 16.182 1.00 91.75 193 TRP A O 1
ATOM 1545 N N . GLN A 1 194 ? -23.019 -3.855 17.865 1.00 85.81 194 GLN A N 1
ATOM 1546 C CA . GLN A 1 194 ? -24.235 -4.617 18.065 1.00 85.81 194 GLN A CA 1
ATOM 1547 C C . GLN A 1 194 ? -24.880 -4.115 19.356 1.00 85.81 194 GLN A C 1
ATOM 1549 O O . GLN A 1 194 ? -24.236 -4.161 20.411 1.00 85.81 194 GLN A O 1
ATOM 1554 N N . PRO A 1 195 ? -26.111 -3.578 19.298 1.00 85.19 195 PRO A N 1
ATOM 1555 C CA . PRO A 1 195 ? -26.774 -3.105 20.496 1.00 85.19 195 PRO A CA 1
ATOM 1556 C C . PRO A 1 195 ? -26.984 -4.289 21.449 1.00 85.19 195 PRO A C 1
ATOM 1558 O O . PRO A 1 195 ? -27.440 -5.347 21.005 1.00 85.19 195 PRO A O 1
ATOM 1561 N N . PRO A 1 196 ? -26.677 -4.130 22.748 1.00 85.19 196 PRO A N 1
ATOM 1562 C CA . PRO A 1 196 ? -26.987 -5.161 23.725 1.00 85.19 196 PRO A CA 1
ATOM 1563 C C . PRO A 1 196 ? -28.496 -5.413 23.735 1.00 85.19 196 PRO A C 1
ATOM 1565 O O . PRO A 1 196 ? -29.309 -4.488 23.633 1.00 85.19 196 PRO A O 1
ATOM 1568 N N . THR A 1 197 ? -28.886 -6.675 23.863 1.00 87.06 197 THR A N 1
ATOM 1569 C CA . THR A 1 197 ? -30.296 -7.047 23.974 1.00 87.06 197 THR A CA 1
ATOM 1570 C C . THR A 1 197 ? -30.901 -6.464 25.257 1.00 87.06 197 THR A C 1
ATOM 1572 O O . THR A 1 197 ? -30.191 -6.259 26.245 1.00 87.06 197 THR A O 1
ATOM 1575 N N . PRO A 1 198 ? -32.230 -6.255 25.324 1.00 82.56 198 PRO A N 1
ATOM 1576 C CA . PRO A 1 198 ? -32.882 -5.808 26.556 1.00 82.56 198 PRO A CA 1
ATOM 1577 C C . PRO A 1 198 ? -32.552 -6.689 27.770 1.00 82.56 198 PRO A C 1
ATOM 1579 O O . PRO A 1 198 ? -32.431 -6.189 28.882 1.00 82.56 198 PRO A O 1
ATOM 1582 N N . LYS A 1 199 ? -32.352 -7.997 27.560 1.00 82.06 199 LYS A N 1
ATOM 1583 C CA . LYS A 1 199 ? -31.959 -8.935 28.617 1.00 82.06 199 LYS A CA 1
ATOM 1584 C C . LYS A 1 199 ? -30.533 -8.682 29.115 1.00 82.06 199 LYS A C 1
ATOM 1586 O O . LYS A 1 199 ? -30.316 -8.696 30.321 1.00 82.06 199 LYS A O 1
ATOM 1591 N N . GLU A 1 200 ? -29.589 -8.429 28.214 1.00 83.31 200 GLU A N 1
ATOM 1592 C CA . GLU A 1 200 ? -28.200 -8.090 28.556 1.00 83.31 200 GLU A CA 1
ATOM 1593 C C . GLU A 1 200 ? -28.101 -6.710 29.216 1.00 83.31 200 GLU A C 1
ATOM 1595 O O . GLU A 1 200 ? -27.365 -6.547 30.185 1.00 83.31 200 GLU A O 1
ATOM 1600 N N . LEU A 1 201 ? -28.897 -5.736 28.762 1.00 81.75 201 LEU A N 1
ATOM 1601 C CA . LEU A 1 201 ? -29.019 -4.429 29.411 1.00 81.75 201 LEU A CA 1
ATOM 1602 C C . LEU A 1 201 ? -29.546 -4.556 30.841 1.00 81.75 201 LEU A C 1
ATOM 1604 O O . LEU A 1 201 ? -28.973 -3.980 31.764 1.00 81.75 201 LEU A O 1
ATOM 1608 N N . LEU A 1 202 ? -30.613 -5.338 31.040 1.00 80.50 202 LEU A N 1
ATOM 1609 C CA . LEU A 1 202 ? -31.153 -5.599 32.373 1.00 80.50 202 LEU A CA 1
ATOM 1610 C C . LEU A 1 202 ? -30.132 -6.330 33.247 1.00 80.50 202 LEU A C 1
ATOM 1612 O O . LEU A 1 202 ? -29.984 -5.973 34.408 1.00 80.50 202 LEU A O 1
ATOM 1616 N N . GLN A 1 203 ? -29.378 -7.288 32.700 1.00 76.19 203 GLN A N 1
ATOM 1617 C CA . GLN A 1 203 ? -28.285 -7.930 33.429 1.00 76.19 203 GLN A CA 1
ATOM 1618 C C . GLN A 1 203 ? -27.201 -6.933 33.837 1.00 76.19 203 GLN A C 1
ATOM 1620 O O . GLN A 1 203 ? -26.812 -6.979 34.990 1.00 76.19 203 GLN A O 1
ATOM 1625 N N . PHE A 1 204 ? -26.788 -6.001 32.972 1.00 68.31 204 PHE A N 1
ATOM 1626 C CA . PHE A 1 204 ? -25.805 -4.957 33.305 1.00 68.31 204 PHE A CA 1
ATOM 1627 C C . PHE A 1 204 ? -26.266 -4.023 34.430 1.00 68.31 204 PHE A C 1
ATOM 1629 O O . PHE A 1 204 ? -25.464 -3.622 35.272 1.00 68.31 204 PHE A O 1
ATOM 1636 N N . VAL A 1 205 ? -27.553 -3.666 34.442 1.00 70.31 205 VAL A N 1
ATOM 1637 C CA . VAL A 1 205 ? -28.147 -2.801 35.475 1.00 70.31 205 VAL A CA 1
ATOM 1638 C C . VAL A 1 205 ? -28.331 -3.561 36.792 1.00 70.31 205 VAL A C 1
ATOM 1640 O O . VAL A 1 205 ? -28.153 -2.986 37.860 1.00 70.31 205 VAL A O 1
ATOM 1643 N N . ILE A 1 206 ? -28.649 -4.856 36.724 1.00 65.25 206 ILE A N 1
ATOM 1644 C CA . ILE A 1 206 ? -28.852 -5.723 37.894 1.00 65.25 206 ILE A CA 1
ATOM 1645 C C . ILE A 1 206 ? -27.511 -6.220 38.469 1.00 65.25 206 ILE A C 1
ATOM 1647 O O . ILE A 1 206 ? -27.411 -6.430 39.673 1.00 65.25 206 ILE A O 1
ATOM 1651 N N . SER A 1 207 ? -26.469 -6.375 37.643 1.00 55.66 207 SER A N 1
ATOM 1652 C CA . SER A 1 207 ? -25.127 -6.829 38.041 1.00 55.66 207 SER A CA 1
ATOM 1653 C C . SER A 1 207 ? -24.233 -5.720 38.592 1.00 55.66 207 SER A C 1
ATOM 1655 O O . SER A 1 207 ? -23.100 -6.000 38.980 1.00 55.66 207 SER A O 1
ATOM 1657 N N . GLN A 1 208 ? -24.708 -4.471 38.645 1.00 50.56 208 GLN A N 1
ATOM 1658 C CA . GLN A 1 208 ? -24.109 -3.475 39.530 1.00 50.56 208 GLN A CA 1
ATOM 1659 C C . GLN A 1 208 ? -24.491 -3.810 40.977 1.00 50.56 208 GLN A C 1
ATOM 1661 O O . GLN A 1 208 ? -25.320 -3.142 41.592 1.00 50.56 208 GLN A O 1
ATOM 1666 N N . GLU A 1 209 ? -23.880 -4.860 41.535 1.00 47.66 209 GLU A N 1
ATOM 1667 C CA . GLU A 1 209 ? -23.801 -4.959 42.988 1.00 47.66 209 GLU A CA 1
ATOM 1668 C C . GLU A 1 209 ? -23.004 -3.756 43.514 1.00 47.66 209 GLU A C 1
ATOM 1670 O O . GLU A 1 209 ? -22.005 -3.337 42.917 1.00 47.66 209 GLU A O 1
ATOM 1675 N N . PRO A 1 210 ? -23.479 -3.115 44.587 1.00 48.72 210 PRO A N 1
ATOM 1676 C CA . PRO A 1 210 ? -23.259 -1.701 44.747 1.00 48.72 210 PRO A CA 1
ATOM 1677 C C . PRO A 1 210 ? -21.968 -1.444 45.522 1.00 48.72 210 PRO A C 1
ATOM 1679 O O . PRO A 1 210 ? -21.896 -1.651 46.732 1.00 48.72 210 PRO A O 1
ATOM 1682 N N . SER A 1 211 ? -20.997 -0.805 44.875 1.00 49.44 211 SER A N 1
ATOM 1683 C CA . SER A 1 211 ? -20.044 0.066 45.576 1.00 49.44 211 SER A CA 1
ATOM 1684 C C . SER A 1 211 ? -20.753 1.354 46.057 1.00 49.44 211 SER A C 1
ATOM 1686 O O . SER A 1 211 ? -20.292 2.472 45.840 1.00 49.44 211 SER A O 1
ATOM 1688 N N . ASN A 1 212 ? -21.936 1.234 46.681 1.00 53.81 212 ASN A N 1
ATOM 1689 C CA . ASN A 1 212 ? -22.642 2.389 47.252 1.00 53.81 212 ASN A CA 1
ATOM 1690 C C . ASN A 1 212 ? -21.966 2.892 48.520 1.00 53.81 212 ASN A C 1
ATOM 1692 O O . ASN A 1 212 ? -22.214 4.028 48.906 1.00 53.81 212 ASN A O 1
ATOM 1696 N N . LEU A 1 213 ? -21.118 2.078 49.160 1.00 50.88 213 LEU A N 1
ATOM 1697 C CA . LEU A 1 213 ? -20.412 2.521 50.354 1.00 50.88 213 LEU A CA 1
ATOM 1698 C C . LEU A 1 213 ? -19.458 3.672 50.017 1.00 50.88 213 LEU A C 1
ATOM 1700 O O . LEU A 1 213 ? -19.387 4.638 50.764 1.00 50.88 213 LEU A O 1
ATOM 1704 N N . ASP A 1 214 ? -18.776 3.623 48.871 1.00 54.97 214 ASP A N 1
ATOM 1705 C CA . ASP A 1 214 ? -17.763 4.623 48.527 1.00 54.97 214 ASP A CA 1
ATOM 1706 C C . ASP A 1 214 ? -18.389 5.941 48.044 1.00 54.97 214 ASP A C 1
ATOM 1708 O O . ASP A 1 214 ? -17.953 7.024 48.434 1.00 54.97 214 ASP A O 1
ATOM 1712 N N . LEU A 1 215 ? -19.491 5.867 47.286 1.00 52.94 215 LEU A N 1
ATOM 1713 C CA . LEU A 1 215 ? -20.227 7.056 46.847 1.00 52.94 215 LEU A CA 1
ATOM 1714 C C . LEU A 1 215 ? -20.990 7.725 48.004 1.00 52.94 215 LEU A C 1
ATOM 1716 O O . LEU A 1 215 ? -20.982 8.952 48.111 1.00 52.94 215 LEU A O 1
ATOM 1720 N N . SER A 1 216 ? -21.597 6.941 48.909 1.00 59.12 216 SER A N 1
ATOM 1721 C CA . SER A 1 216 ? -22.248 7.490 50.108 1.00 59.12 216 SER A CA 1
ATOM 1722 C C . SER A 1 216 ? -21.234 8.117 51.060 1.00 59.12 216 SER A C 1
ATOM 1724 O O . SER A 1 216 ? -21.495 9.167 51.645 1.00 59.12 216 SER A O 1
ATOM 1726 N N . ASN A 1 217 ? -20.050 7.510 51.187 1.00 61.53 217 ASN A N 1
ATOM 1727 C CA . ASN A 1 217 ? -18.974 8.051 52.012 1.00 61.53 217 ASN A CA 1
ATOM 1728 C C . ASN A 1 217 ? -18.415 9.354 51.423 1.00 61.53 217 ASN A C 1
ATOM 1730 O O . ASN A 1 217 ? -18.144 10.291 52.174 1.00 61.53 217 ASN A O 1
ATOM 1734 N N . GLN A 1 218 ? -18.312 9.463 50.094 1.00 61.97 218 GLN A N 1
ATOM 1735 C CA . GLN A 1 218 ? -17.912 10.705 49.425 1.00 61.97 218 GLN A CA 1
ATOM 1736 C C . GLN A 1 218 ? -18.966 11.815 49.557 1.00 61.97 218 GLN A C 1
ATOM 1738 O O . GLN A 1 218 ? -18.604 12.962 49.819 1.00 61.97 218 GLN A O 1
ATOM 1743 N N . LEU A 1 219 ? -20.260 11.492 49.456 1.00 61.62 219 LEU A N 1
ATOM 1744 C CA . LEU A 1 219 ? -21.347 12.457 49.670 1.00 61.62 219 LEU A CA 1
ATOM 1745 C C . LEU A 1 219 ? -21.374 12.985 51.1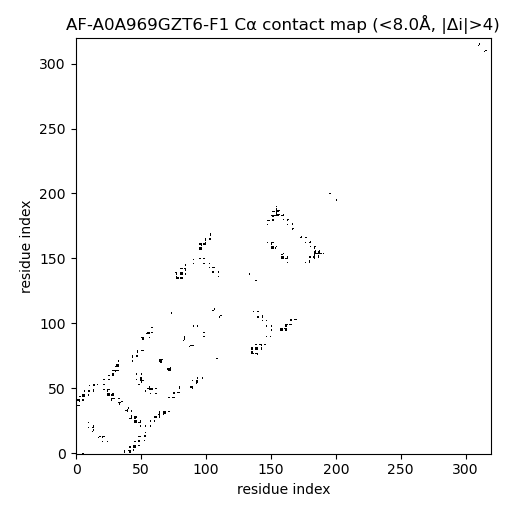11 1.00 61.62 219 LEU A C 1
ATOM 1747 O O . LEU A 1 219 ? -21.426 14.198 51.313 1.00 61.62 219 LEU A O 1
ATOM 1751 N N . ASN A 1 220 ? -21.219 12.105 52.105 1.00 67.31 220 ASN A N 1
ATOM 1752 C CA . ASN A 1 220 ? -21.125 12.504 53.512 1.00 67.31 220 ASN A CA 1
ATOM 1753 C C . ASN A 1 220 ? -19.896 13.393 53.782 1.00 67.31 220 ASN A C 1
ATOM 1755 O O . ASN A 1 220 ? -19.976 14.346 54.558 1.00 67.31 220 ASN A O 1
ATOM 1759 N N . ALA A 1 221 ? -18.763 13.124 53.124 1.00 71.56 221 ALA A N 1
ATOM 1760 C CA . ALA A 1 221 ? -17.558 13.946 53.246 1.00 71.56 221 ALA A CA 1
ATOM 1761 C C . ALA A 1 221 ? -17.734 15.351 52.640 1.00 71.56 221 ALA A C 1
ATOM 1763 O O . ALA A 1 221 ? -17.193 16.329 53.167 1.00 71.56 221 ALA A O 1
ATOM 1764 N N . ILE A 1 222 ? -18.500 15.469 51.551 1.00 69.50 222 ILE A N 1
ATOM 1765 C CA . ILE A 1 222 ? -18.843 16.757 50.936 1.00 69.50 222 ILE A CA 1
ATOM 1766 C C . ILE A 1 222 ? -19.804 17.536 51.842 1.00 69.50 222 ILE A C 1
ATOM 1768 O O . ILE A 1 222 ? -19.555 18.710 52.103 1.00 69.50 222 ILE A O 1
ATOM 1772 N N . GLU A 1 223 ? -20.829 16.885 52.395 1.00 72.06 223 GLU A N 1
ATOM 1773 C CA . GLU A 1 223 ? -21.815 17.530 53.273 1.00 72.06 223 GLU A CA 1
ATOM 1774 C C . GLU A 1 223 ? -21.200 18.014 54.604 1.00 72.06 223 GLU A C 1
ATOM 1776 O O . GLU A 1 223 ? -21.518 19.095 55.111 1.00 72.06 223 GLU A O 1
ATOM 1781 N N . GLN A 1 224 ? -20.246 17.256 55.157 1.00 70.69 224 GLN A N 1
ATOM 1782 C CA . GLN A 1 224 ? -19.476 17.689 56.327 1.00 70.69 224 GLN A CA 1
ATOM 1783 C C . GLN A 1 224 ? -18.562 18.878 56.013 1.00 70.69 224 GLN A C 1
ATOM 1785 O O . GLN A 1 224 ? -18.426 19.780 56.840 1.00 70.69 224 GLN A O 1
ATOM 1790 N N . ARG A 1 225 ? -17.956 18.920 54.817 1.00 70.94 225 AR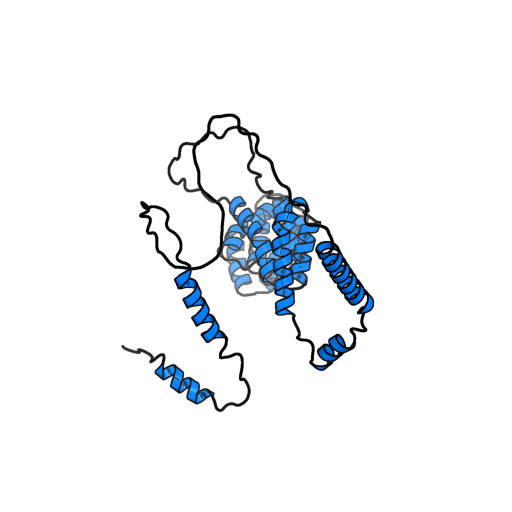G A N 1
ATOM 1791 C CA . ARG A 1 225 ? -17.167 20.079 54.374 1.00 70.94 225 ARG A CA 1
ATOM 1792 C C . ARG A 1 225 ? -18.032 21.319 54.188 1.00 70.94 225 ARG A C 1
ATOM 1794 O O . ARG A 1 225 ? -17.596 22.395 54.582 1.00 70.94 225 ARG A O 1
ATOM 1801 N N . THR A 1 226 ? -19.234 21.189 53.630 1.00 70.56 226 THR A N 1
ATOM 1802 C CA . THR A 1 226 ? -20.138 22.333 53.451 1.00 70.56 226 THR A CA 1
ATOM 1803 C C . THR A 1 226 ? -20.623 22.886 54.786 1.00 70.56 226 THR A C 1
ATOM 1805 O O . THR A 1 226 ? -20.562 24.095 54.969 1.00 70.56 226 THR A O 1
ATOM 1808 N N . LYS A 1 227 ? -20.971 22.028 55.758 1.00 71.31 227 LYS A N 1
ATOM 1809 C CA . LYS A 1 227 ? -21.294 22.481 57.125 1.00 71.31 227 LYS A CA 1
ATOM 1810 C C . LYS A 1 227 ? -20.107 23.161 57.806 1.00 71.31 227 LYS A C 1
ATOM 1812 O O . LYS A 1 227 ? -20.262 24.217 58.404 1.00 71.31 227 LYS A O 1
ATOM 1817 N N . LYS A 1 228 ? -18.900 22.609 57.651 1.00 71.00 228 LYS A N 1
ATOM 1818 C CA . LYS A 1 228 ? -17.682 23.203 58.219 1.00 71.00 228 LYS A CA 1
ATOM 1819 C C . LYS A 1 228 ? -17.355 24.584 57.627 1.00 71.00 228 LYS A C 1
ATOM 1821 O O . LYS A 1 228 ? -16.880 25.440 58.358 1.00 71.00 228 LYS A O 1
ATOM 1826 N N . MET A 1 229 ? -17.611 24.806 56.335 1.00 60.91 229 MET A N 1
ATOM 1827 C CA . MET A 1 229 ? -17.428 26.118 55.692 1.00 60.91 229 MET A CA 1
ATOM 1828 C C . MET A 1 229 ? -18.510 27.137 56.082 1.00 60.91 229 MET A C 1
ATOM 1830 O O . MET A 1 229 ? -18.276 28.337 55.973 1.00 60.91 229 MET A O 1
ATOM 1834 N N . GLU A 1 230 ? -19.683 26.679 56.520 1.00 64.69 230 GLU A N 1
ATOM 1835 C CA . GLU A 1 230 ? -20.772 27.542 56.991 1.00 64.69 230 GLU A CA 1
ATOM 1836 C C . GLU A 1 230 ? -20.559 28.001 58.447 1.00 64.69 230 GLU A C 1
ATOM 1838 O O . GLU A 1 230 ? -20.895 29.136 58.783 1.00 64.69 230 GLU A O 1
ATOM 1843 N N . ASP A 1 231 ? -19.912 27.164 59.266 1.00 64.88 231 ASP A N 1
ATOM 1844 C CA . ASP A 1 231 ? -19.526 27.468 60.654 1.00 64.88 231 ASP A CA 1
ATOM 1845 C C . ASP A 1 231 ? -18.172 28.201 60.784 1.00 64.88 231 ASP A C 1
ATOM 1847 O O . ASP A 1 231 ? -17.807 28.654 61.874 1.00 64.88 231 ASP A O 1
ATOM 1851 N N . GLU A 1 232 ? -17.400 28.337 59.699 1.00 56.78 232 GLU A N 1
ATOM 1852 C CA . GLU A 1 232 ? -16.188 29.160 59.710 1.00 56.78 232 GLU A CA 1
ATOM 1853 C C . GLU A 1 232 ? -16.569 30.651 59.803 1.00 56.78 232 GLU A C 1
ATOM 1855 O O . GLU A 1 232 ? -17.350 31.154 58.987 1.00 56.78 232 GLU A O 1
ATOM 1860 N N . PRO A 1 233 ? -16.034 31.406 60.785 1.00 57.50 233 PRO A N 1
ATOM 1861 C CA . PRO A 1 233 ? -16.360 32.815 60.928 1.00 57.50 233 PRO A CA 1
ATOM 1862 C C . PRO A 1 233 ? -15.907 33.563 59.675 1.00 57.50 233 PRO A C 1
ATOM 1864 O O . PRO A 1 233 ? -14.722 33.570 59.333 1.00 57.50 233 PRO A O 1
ATOM 1867 N N . LYS A 1 234 ? -16.856 34.221 58.999 1.00 51.56 234 LYS A N 1
ATOM 1868 C CA . LYS A 1 234 ? -16.561 35.128 57.886 1.00 51.56 234 LYS A CA 1
ATOM 1869 C C . LYS A 1 234 ? -15.557 36.165 58.378 1.00 51.56 234 LYS A C 1
ATOM 1871 O O . LYS A 1 234 ? -15.898 37.025 59.187 1.00 51.56 234 LYS A O 1
ATOM 1876 N N . ILE A 1 235 ? -14.319 36.074 57.901 1.00 48.44 235 ILE A N 1
ATOM 1877 C CA . ILE A 1 235 ? -13.312 37.097 58.155 1.00 48.44 235 ILE A CA 1
ATOM 1878 C C . ILE A 1 235 ? -13.793 38.361 57.439 1.00 48.44 235 ILE A C 1
ATOM 1880 O O . ILE A 1 235 ? -13.641 38.505 56.225 1.00 48.44 235 ILE A O 1
ATOM 1884 N N . GLU A 1 236 ? -14.402 39.282 58.185 1.00 41.22 236 GLU A N 1
ATOM 1885 C CA . GLU A 1 236 ? -14.574 40.660 57.741 1.00 41.22 236 GLU A CA 1
ATOM 1886 C C . GLU A 1 236 ? -13.183 41.294 57.659 1.00 41.22 236 GLU A C 1
ATOM 1888 O O . GLU A 1 236 ? -12.667 41.868 58.618 1.00 41.22 236 GLU A O 1
ATOM 1893 N N . ASN A 1 237 ? -12.548 41.181 56.492 1.00 41.38 237 ASN A N 1
ATOM 1894 C CA . ASN A 1 237 ? -11.366 41.967 56.169 1.00 41.38 237 ASN A CA 1
ATOM 1895 C C . ASN A 1 237 ? -11.778 43.438 56.041 1.00 41.38 237 ASN A C 1
ATOM 1897 O O . ASN A 1 237 ? -12.039 43.952 54.954 1.00 41.38 237 ASN A O 1
ATOM 1901 N N . LYS A 1 238 ? -11.834 44.129 57.180 1.00 37.25 238 LYS A N 1
ATOM 1902 C CA . LYS A 1 238 ? -11.973 45.579 57.261 1.00 37.25 238 LYS A CA 1
ATOM 1903 C C . LYS A 1 238 ? -10.641 46.215 56.860 1.00 37.25 238 LYS A C 1
ATOM 1905 O O . LYS A 1 238 ? -9.814 46.561 57.702 1.00 37.25 238 LYS A O 1
ATOM 1910 N N . ILE A 1 239 ? -10.411 46.337 55.554 1.00 35.53 239 ILE A N 1
ATOM 1911 C CA . ILE A 1 239 ? -9.269 47.085 55.021 1.00 35.53 239 ILE A CA 1
ATOM 1912 C C . ILE A 1 239 ? -9.468 48.554 55.406 1.00 35.53 239 ILE A C 1
ATOM 1914 O O . ILE A 1 239 ? -10.369 49.233 54.916 1.00 35.53 239 ILE A O 1
ATOM 1918 N N . THR A 1 240 ? -8.643 49.030 56.334 1.00 35.34 240 THR A N 1
ATOM 1919 C CA . THR A 1 240 ? -8.630 50.425 56.775 1.00 35.34 240 THR A CA 1
ATOM 1920 C C . THR A 1 240 ? -7.676 51.180 55.855 1.00 35.34 240 THR A C 1
ATOM 1922 O O . THR A 1 240 ? -6.464 51.005 55.946 1.00 35.34 240 THR A O 1
ATOM 1925 N N . PHE A 1 241 ? -8.206 51.979 54.929 1.00 33.75 241 PHE A N 1
ATOM 1926 C CA . PHE A 1 241 ? -7.388 52.826 54.061 1.00 33.75 241 PHE A CA 1
ATOM 1927 C C . PHE A 1 241 ? -6.902 54.051 54.845 1.00 33.75 241 PHE A C 1
ATOM 1929 O O . PHE A 1 241 ? -7.688 54.921 55.220 1.00 33.75 241 PHE A O 1
ATOM 1936 N N . SER A 1 242 ? -5.596 54.126 55.099 1.00 34.75 242 SER A N 1
ATOM 1937 C CA . SER A 1 242 ? -4.937 55.350 55.551 1.00 34.75 242 SER A CA 1
ATOM 1938 C C . SER A 1 242 ? -4.865 56.338 54.385 1.00 34.75 242 SER A C 1
ATOM 1940 O O . SER A 1 242 ? -4.122 56.123 53.427 1.00 34.75 242 SER A O 1
ATOM 1942 N N . ASN A 1 243 ? -5.642 57.418 54.464 1.00 34.38 243 ASN A N 1
ATOM 1943 C CA . ASN A 1 243 ? -5.590 58.527 53.518 1.00 34.38 243 ASN A CA 1
ATOM 1944 C C . ASN A 1 243 ? -4.224 59.230 53.589 1.00 34.38 243 ASN A C 1
ATOM 1946 O O . ASN A 1 243 ? -3.885 59.830 54.607 1.00 34.38 243 ASN A O 1
ATOM 1950 N N . SER A 1 244 ? -3.482 59.205 52.483 1.00 32.22 244 SER A N 1
ATOM 1951 C CA . SER A 1 244 ? -2.471 60.210 52.148 1.00 32.22 244 SER A CA 1
ATOM 1952 C C . SER A 1 244 ? -2.852 60.816 50.787 1.00 32.22 244 SER A C 1
ATOM 1954 O O . SER A 1 244 ? -3.361 60.090 49.927 1.00 32.22 244 SER A O 1
ATOM 1956 N N . PRO A 1 245 ? -2.744 62.143 50.608 1.00 38.06 245 PRO A N 1
ATOM 1957 C CA . PRO A 1 245 ? -3.603 62.897 49.710 1.00 38.06 245 PRO A CA 1
ATOM 1958 C C . PRO A 1 245 ? -3.049 62.889 48.289 1.00 38.06 245 PRO A C 1
ATOM 1960 O O . PRO A 1 245 ? -2.008 63.479 48.030 1.00 38.06 245 PRO A O 1
ATOM 1963 N N . ASN A 1 246 ? -3.756 62.218 47.382 1.00 32.56 246 ASN A N 1
ATOM 1964 C CA . ASN A 1 246 ? -3.934 62.622 45.983 1.00 32.56 246 ASN A CA 1
ATOM 1965 C C . ASN A 1 246 ? -4.923 61.651 45.324 1.00 32.56 246 ASN A C 1
ATOM 1967 O O . ASN A 1 246 ? -4.540 60.696 44.653 1.00 32.56 246 ASN A O 1
ATOM 1971 N N . SER A 1 247 ? -6.218 61.883 45.553 1.00 30.33 247 SER A N 1
ATOM 1972 C CA . SER A 1 247 ? -7.293 61.201 44.829 1.00 30.33 247 SER A CA 1
ATOM 1973 C C . SER A 1 247 ? -7.823 62.077 43.699 1.00 30.33 247 SER A C 1
ATOM 1975 O O . SER A 1 247 ? -8.213 63.219 43.932 1.00 30.33 247 SER A O 1
ATOM 1977 N N . SER A 1 248 ? -7.978 61.503 42.515 1.00 27.48 248 SER A N 1
ATOM 1978 C CA . SER A 1 248 ? -9.298 61.319 41.892 1.00 27.48 248 SER A CA 1
ATOM 1979 C C . SER A 1 248 ? -9.093 60.305 40.761 1.00 27.48 248 SER A C 1
ATOM 1981 O O . SER A 1 248 ? -8.128 60.394 40.017 1.00 27.48 248 SER A O 1
ATOM 1983 N N . ILE A 1 249 ? -9.875 59.237 40.651 1.00 27.17 249 ILE A N 1
ATOM 1984 C CA . ILE A 1 249 ? -11.255 59.291 40.176 1.00 27.17 249 ILE A CA 1
ATOM 1985 C C . ILE A 1 249 ? -12.052 58.101 40.733 1.00 27.17 249 ILE A C 1
ATOM 1987 O O . ILE A 1 249 ? -11.578 56.969 40.804 1.00 27.17 249 ILE A O 1
ATOM 1991 N N . ASN A 1 250 ? -13.283 58.431 4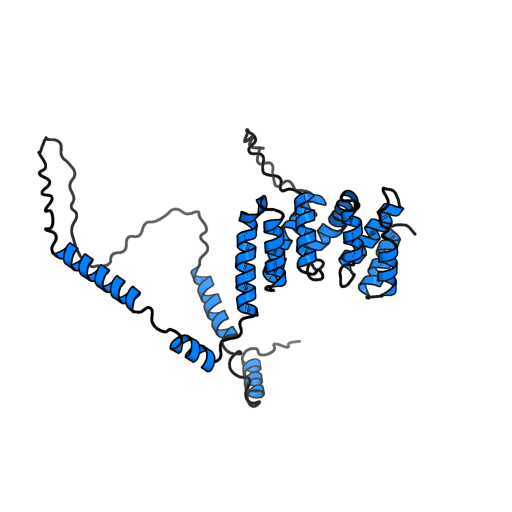1.116 1.00 30.88 250 ASN A N 1
ATOM 1992 C CA . ASN A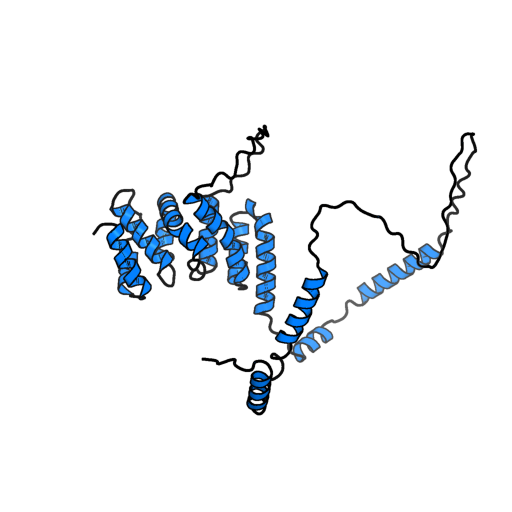 1 250 ? -14.356 57.580 41.614 1.00 30.88 250 ASN A CA 1
ATOM 1993 C C . ASN A 1 250 ? -14.996 56.732 40.503 1.00 30.88 250 ASN A C 1
ATOM 1995 O O . ASN A 1 250 ? -15.223 57.262 39.418 1.00 30.88 250 ASN A O 1
ATOM 1999 N N . ALA A 1 251 ? -15.427 55.505 40.819 1.00 29.23 251 ALA A N 1
ATOM 2000 C CA . ALA A 1 251 ? -16.836 55.073 40.727 1.00 29.23 251 ALA A CA 1
ATOM 2001 C C . ALA A 1 251 ? -17.002 53.580 41.111 1.00 29.23 251 ALA A C 1
ATOM 2003 O O . ALA A 1 251 ? -16.039 52.821 41.022 1.00 29.23 251 ALA A O 1
ATOM 2004 N N . PRO A 1 252 ? -18.195 53.169 41.587 1.00 33.22 252 PRO A N 1
ATOM 2005 C CA . PRO A 1 252 ? -18.363 52.094 42.562 1.00 33.22 252 PRO A CA 1
ATOM 2006 C C . PRO A 1 252 ? -18.731 50.731 41.958 1.00 33.22 252 PRO A C 1
ATOM 2008 O O . PRO A 1 252 ? -19.300 50.633 40.873 1.00 33.22 252 PRO A O 1
ATOM 2011 N N . VAL A 1 253 ? -18.470 49.681 42.740 1.00 39.34 253 VAL A N 1
ATOM 2012 C CA . VAL A 1 253 ? -19.012 48.331 42.548 1.00 39.34 253 VAL A CA 1
ATOM 2013 C C . VAL A 1 253 ? -20.247 48.149 43.432 1.00 39.34 253 VAL A C 1
ATOM 2015 O O . VAL A 1 253 ? -20.214 48.444 44.625 1.00 39.34 253 VAL A O 1
ATOM 2018 N N . GLY A 1 254 ? -21.307 47.614 42.829 1.00 28.36 254 GLY A N 1
ATOM 2019 C CA . GLY A 1 254 ? -22.563 47.188 43.449 1.00 28.36 254 GLY A CA 1
ATOM 2020 C C . GLY A 1 254 ? -23.721 47.562 42.525 1.00 28.36 254 GLY A C 1
ATOM 2021 O O . GLY A 1 254 ? -23.673 48.613 41.905 1.00 28.36 254 GLY A O 1
ATOM 2022 N N . THR A 1 255 ? -24.782 46.801 42.308 1.00 34.75 255 THR A N 1
ATOM 2023 C CA . THR A 1 255 ? -25.277 45.484 42.722 1.00 34.75 255 THR A CA 1
ATOM 2024 C C . THR A 1 255 ? -26.393 45.156 41.708 1.00 34.75 255 THR A C 1
ATOM 2026 O O . THR A 1 255 ? -26.909 46.051 41.050 1.00 34.75 255 THR A O 1
ATOM 2029 N N . SER A 1 256 ? -26.756 43.880 41.579 1.00 31.84 256 SER A N 1
ATOM 2030 C CA . SER A 1 256 ? -28.094 43.378 41.211 1.00 31.84 256 SER A CA 1
ATOM 2031 C C . SER A 1 256 ? -28.927 44.071 40.104 1.00 31.84 256 SER A C 1
ATOM 2033 O O . SER A 1 256 ? -29.523 45.115 40.322 1.00 31.84 256 SER A O 1
ATOM 2035 N N . GLY A 1 257 ? -29.189 43.329 39.019 1.00 29.78 257 GLY A N 1
ATOM 2036 C CA . GLY A 1 257 ? -30.543 43.225 38.447 1.00 29.78 257 GLY A CA 1
ATOM 2037 C C . GLY A 1 257 ? -30.996 44.218 37.357 1.00 29.78 257 GLY A C 1
ATOM 2038 O O . GLY A 1 257 ? -31.251 45.380 37.621 1.00 29.78 257 GLY A O 1
ATOM 2039 N N . VAL A 1 258 ? -31.269 43.638 36.178 1.00 29.42 258 VAL A N 1
ATOM 2040 C CA . VAL A 1 258 ? -32.294 43.983 35.159 1.00 29.42 258 VAL A CA 1
ATOM 2041 C C . VAL A 1 258 ? -32.242 45.365 34.470 1.00 29.42 258 VAL A C 1
ATOM 2043 O O . VAL A 1 258 ? -32.637 46.376 35.029 1.00 29.42 258 VAL A O 1
ATOM 2046 N N . THR A 1 259 ? -31.918 45.393 33.171 1.00 27.50 259 THR A N 1
ATOM 2047 C CA . THR A 1 259 ? -32.819 45.731 32.033 1.00 27.50 259 THR A CA 1
ATOM 2048 C C . THR A 1 259 ? -32.028 46.104 30.773 1.00 27.50 259 THR A C 1
ATOM 2050 O O . THR A 1 259 ? -30.895 46.570 30.820 1.00 27.50 259 THR A O 1
ATOM 2053 N N . ASN A 1 260 ? -32.673 45.838 29.636 1.00 34.78 260 ASN A N 1
ATOM 2054 C CA . ASN A 1 260 ? -32.284 46.147 28.264 1.00 34.78 260 ASN A CA 1
ATOM 2055 C C . ASN A 1 260 ? -31.700 47.551 28.065 1.00 34.78 260 ASN A C 1
ATOM 2057 O O . ASN A 1 260 ? -32.346 48.530 28.422 1.00 34.78 260 ASN A O 1
ATOM 2061 N N . SER A 1 261 ? -30.622 47.648 27.285 1.00 26.30 261 SER A N 1
ATOM 2062 C CA . SER A 1 261 ? -30.498 48.720 26.289 1.00 26.30 261 SER A CA 1
ATOM 2063 C C . SER A 1 261 ? -29.359 48.459 25.311 1.00 26.30 261 SER A C 1
ATOM 2065 O O . SER A 1 261 ? -28.228 48.162 25.689 1.00 26.30 261 SER A O 1
ATOM 2067 N N . ASN A 1 262 ? -29.720 48.595 24.039 1.00 36.72 262 ASN A N 1
ATOM 2068 C CA . ASN A 1 262 ? -28.871 48.586 22.860 1.00 36.72 262 ASN A CA 1
ATOM 2069 C C . ASN A 1 262 ? -27.757 49.634 22.943 1.00 36.72 262 ASN A C 1
ATOM 2071 O O . ASN A 1 262 ? -28.030 50.789 23.264 1.00 36.72 262 ASN A O 1
ATOM 2075 N N . VAL A 1 263 ? -26.551 49.267 22.506 1.00 25.27 263 VAL A N 1
ATOM 2076 C CA . VAL A 1 263 ? -25.559 50.233 22.020 1.00 25.27 263 VAL A CA 1
ATOM 2077 C C . VAL A 1 263 ? -24.963 49.720 20.714 1.00 25.27 263 VAL A C 1
ATOM 2079 O O . VAL A 1 263 ? -24.247 48.723 20.658 1.00 25.27 263 VAL A O 1
ATOM 2082 N N . SER A 1 264 ? -25.311 50.439 19.653 1.00 30.34 264 SER A N 1
ATOM 2083 C CA . SER A 1 264 ? -24.717 50.420 18.324 1.00 30.34 264 SER A CA 1
ATOM 2084 C C . SER A 1 264 ? -23.299 50.991 18.355 1.00 30.34 264 SER A C 1
ATOM 2086 O O . SER A 1 264 ? -23.104 52.114 18.820 1.00 30.34 264 SER A O 1
ATOM 2088 N N . ILE A 1 265 ? -22.334 50.270 17.784 1.00 26.58 265 ILE A N 1
ATOM 2089 C CA . ILE A 1 265 ? -21.018 50.815 17.432 1.00 26.58 265 ILE A CA 1
ATOM 2090 C C . ILE A 1 265 ? -20.772 50.510 15.953 1.00 26.58 265 ILE A C 1
ATOM 2092 O O . ILE A 1 265 ? -20.677 49.350 15.554 1.00 26.58 265 ILE A O 1
ATOM 2096 N N . ALA A 1 266 ? -20.704 51.572 15.147 1.00 27.27 266 ALA A N 1
ATOM 2097 C CA . ALA A 1 266 ? -20.302 51.520 13.750 1.00 27.27 266 ALA A CA 1
ATOM 2098 C C . ALA A 1 266 ? -18.827 51.096 13.655 1.00 27.27 266 ALA A C 1
ATOM 2100 O O . ALA A 1 266 ? -17.955 51.683 14.295 1.00 27.27 266 ALA A O 1
ATOM 2101 N N . ARG A 1 267 ? -18.567 50.055 12.863 1.00 24.59 267 ARG A N 1
ATOM 2102 C CA . ARG A 1 267 ? -17.251 49.467 12.604 1.00 24.59 267 ARG A CA 1
ATOM 2103 C C . ARG A 1 267 ? -16.945 49.672 11.124 1.00 24.59 267 ARG A C 1
ATOM 2105 O O . ARG A 1 267 ? -17.773 49.308 10.298 1.00 24.59 267 ARG A O 1
ATOM 2112 N N . SER A 1 268 ? -15.793 50.258 10.799 1.00 29.34 268 SER A N 1
ATOM 2113 C CA . SER A 1 268 ? -15.300 50.284 9.422 1.00 29.34 268 SER A CA 1
ATOM 2114 C C . SER A 1 268 ? -14.800 48.895 9.014 1.00 29.34 268 SER A C 1
ATOM 2116 O O . SER A 1 268 ? -14.191 48.162 9.801 1.00 29.34 268 SER A O 1
ATOM 2118 N N . ASP A 1 269 ? -15.151 48.536 7.784 1.00 29.06 269 ASP A N 1
ATOM 2119 C CA . ASP A 1 269 ? -15.071 47.210 7.189 1.00 29.06 269 ASP A CA 1
ATOM 2120 C C . ASP A 1 269 ? -13.661 46.794 6.762 1.00 29.06 269 ASP A C 1
ATOM 2122 O O . ASP A 1 269 ? -12.932 47.567 6.148 1.00 29.06 269 ASP A O 1
ATOM 2126 N N . ALA A 1 270 ? -13.332 45.527 7.036 1.00 32.19 270 ALA A N 1
ATOM 2127 C CA . ALA A 1 270 ? -12.860 44.542 6.051 1.00 32.19 270 ALA A CA 1
ATOM 2128 C C . ALA A 1 270 ? -12.379 43.272 6.779 1.00 32.19 270 ALA A C 1
ATOM 2130 O O . ALA A 1 270 ? -11.197 43.093 7.070 1.00 32.19 270 ALA A O 1
ATOM 2131 N N . LYS A 1 271 ? -13.307 42.357 7.083 1.00 30.66 271 LYS A N 1
ATOM 2132 C CA . LYS A 1 271 ? -12.982 40.937 7.294 1.00 30.66 271 LYS A CA 1
ATOM 2133 C C . LYS A 1 271 ? -14.230 40.099 7.042 1.00 30.66 271 LYS A C 1
ATOM 2135 O O . LYS A 1 271 ? -15.162 40.110 7.845 1.00 30.66 271 LYS A O 1
ATOM 2140 N N . ALA A 1 272 ? -14.246 39.399 5.910 1.00 36.72 272 ALA A N 1
ATOM 2141 C CA . ALA A 1 272 ? -15.295 38.461 5.538 1.00 36.72 272 ALA A CA 1
ATOM 2142 C C . ALA A 1 272 ? -15.424 37.372 6.618 1.00 36.72 272 ALA A C 1
ATOM 2144 O O . ALA A 1 272 ? -14.548 36.521 6.772 1.00 36.72 272 ALA A O 1
ATOM 2145 N N . ARG A 1 273 ? -16.504 37.435 7.405 1.00 29.03 273 ARG A N 1
ATOM 2146 C CA . ARG A 1 273 ? -16.909 36.384 8.343 1.00 29.03 273 ARG A CA 1
ATOM 2147 C C . ARG A 1 273 ? -17.950 35.508 7.658 1.00 29.03 273 ARG A C 1
ATOM 2149 O O . ARG A 1 273 ? -18.993 35.987 7.225 1.00 29.03 273 ARG A O 1
ATOM 2156 N N . ILE A 1 274 ? -17.632 34.222 7.592 1.00 40.88 274 ILE A N 1
ATOM 2157 C CA . ILE A 1 274 ? -18.508 33.129 7.172 1.00 40.88 274 ILE A CA 1
ATOM 2158 C C . ILE A 1 274 ? -19.756 33.132 8.072 1.00 40.88 274 ILE A C 1
ATOM 2160 O O . ILE A 1 274 ? -19.642 33.124 9.300 1.00 40.88 274 ILE A O 1
ATOM 2164 N N . ASN A 1 275 ? -20.941 33.202 7.462 1.00 37.44 275 ASN A N 1
ATOM 2165 C CA . ASN A 1 275 ? -22.227 33.298 8.153 1.00 37.44 275 ASN A CA 1
ATOM 2166 C C . ASN A 1 275 ? -22.759 31.895 8.497 1.00 37.44 275 ASN A C 1
ATOM 2168 O O . ASN A 1 275 ? -23.346 31.210 7.661 1.00 37.44 275 ASN A O 1
ATOM 2172 N N . TRP A 1 276 ? -22.544 31.478 9.745 1.00 44.81 276 TRP A N 1
ATOM 2173 C CA . TRP A 1 276 ? -22.920 30.165 10.286 1.00 44.81 276 TRP A CA 1
ATOM 2174 C C . TRP A 1 276 ? -24.440 29.925 10.387 1.00 44.81 276 TRP A C 1
ATOM 2176 O O . TRP A 1 276 ? -24.865 28.785 10.562 1.00 44.81 276 TRP A O 1
ATOM 2186 N N . GLY A 1 277 ? -25.274 30.962 10.236 1.00 40.34 277 GLY A N 1
ATOM 2187 C CA . GLY A 1 277 ? -26.734 30.840 10.334 1.00 40.34 277 GLY A CA 1
ATOM 2188 C C . GLY A 1 277 ? -27.375 30.052 9.186 1.00 40.34 277 GLY A C 1
ATOM 2189 O O . GLY A 1 277 ? -28.312 29.291 9.414 1.00 40.34 277 GLY A O 1
ATOM 2190 N N . ASN A 1 278 ? -26.829 30.152 7.969 1.00 40.06 278 ASN A N 1
ATOM 2191 C CA . ASN A 1 278 ? -27.359 29.410 6.817 1.00 40.06 278 ASN A CA 1
ATOM 2192 C C . ASN A 1 278 ? -26.957 27.927 6.830 1.00 40.06 278 ASN A C 1
ATOM 2194 O O . ASN A 1 278 ? -27.665 27.102 6.263 1.00 40.06 278 ASN A O 1
ATOM 2198 N N . TRP A 1 279 ? -25.856 27.569 7.498 1.00 40.94 279 TRP A N 1
ATOM 2199 C CA . TRP A 1 279 ? -25.371 26.184 7.540 1.00 40.94 279 TRP A CA 1
ATOM 2200 C C . TRP A 1 279 ? -26.208 25.301 8.477 1.00 40.94 279 TRP A C 1
ATOM 2202 O O . TRP A 1 279 ? -26.486 24.147 8.158 1.00 40.94 279 TRP A O 1
ATOM 2212 N N . LEU A 1 280 ? -26.710 25.856 9.585 1.00 41.03 280 LEU A N 1
ATOM 2213 C CA . LEU A 1 280 ? -27.583 25.119 10.507 1.00 41.03 280 LEU A CA 1
ATOM 2214 C C . LEU A 1 280 ? -28.987 24.870 9.931 1.00 41.03 280 LEU A C 1
ATOM 2216 O O . LEU A 1 280 ? -29.582 23.832 10.215 1.00 41.03 280 LEU A O 1
ATOM 2220 N N . ALA A 1 281 ? -29.490 25.754 9.061 1.00 40.22 281 ALA A N 1
ATOM 2221 C CA . ALA A 1 281 ? -30.750 25.528 8.350 1.00 40.22 281 ALA A CA 1
ATOM 2222 C C . ALA A 1 281 ? -30.642 24.383 7.321 1.00 40.22 281 ALA A C 1
ATOM 2224 O O . ALA A 1 281 ? -31.573 23.592 7.177 1.00 40.22 281 ALA A O 1
ATOM 2225 N N . VAL A 1 282 ? -29.486 24.239 6.660 1.00 46.53 282 VAL A N 1
ATOM 2226 C CA . VAL A 1 282 ? -29.216 23.133 5.722 1.00 46.53 282 VAL A CA 1
ATOM 2227 C C . VAL A 1 282 ? -29.060 21.797 6.462 1.00 46.53 282 VAL A C 1
ATOM 2229 O O . VAL A 1 282 ? -29.587 20.785 6.004 1.00 46.53 282 VAL A O 1
ATOM 2232 N N . ILE A 1 283 ? -28.430 21.790 7.644 1.00 45.84 283 ILE A N 1
ATOM 2233 C CA . ILE A 1 283 ? -28.325 20.586 8.488 1.00 45.84 283 ILE A CA 1
ATOM 2234 C C . ILE A 1 283 ? -29.701 20.164 9.029 1.00 45.84 283 ILE A C 1
ATOM 2236 O O . ILE A 1 283 ? -30.016 18.976 9.030 1.00 45.84 283 ILE A O 1
ATOM 2240 N N . GLY A 1 284 ? -30.555 21.117 9.418 1.00 37.53 284 GLY A N 1
ATOM 2241 C CA . GLY A 1 284 ? -31.916 20.821 9.879 1.00 37.53 284 GLY A CA 1
ATOM 2242 C C . GLY A 1 284 ? -32.793 20.148 8.815 1.00 37.53 284 GLY A C 1
ATOM 2243 O O . GLY A 1 284 ? -33.560 19.242 9.134 1.00 37.53 284 GLY A O 1
ATOM 2244 N N . ILE A 1 285 ? -32.639 20.529 7.543 1.00 42.12 285 ILE A N 1
ATOM 2245 C CA . ILE A 1 285 ? -33.376 19.920 6.424 1.00 42.12 285 ILE A CA 1
ATOM 2246 C C . ILE A 1 285 ? -32.803 18.534 6.069 1.00 42.12 285 ILE A C 1
ATOM 2248 O O . ILE A 1 285 ? -33.568 17.616 5.779 1.00 42.12 285 ILE A O 1
ATOM 2252 N N . LEU A 1 286 ? -31.484 18.326 6.176 1.00 34.22 286 LEU A N 1
ATOM 2253 C CA . LEU A 1 286 ? -30.847 17.022 5.929 1.00 34.22 286 LEU A CA 1
ATOM 2254 C C . LEU A 1 286 ? -31.191 15.970 6.996 1.00 34.22 286 LEU A C 1
ATOM 2256 O O . LEU A 1 286 ? -31.412 14.808 6.657 1.00 34.22 286 LEU A O 1
ATOM 2260 N N . VAL A 1 287 ? -31.319 16.370 8.266 1.00 37.78 287 VAL A N 1
ATOM 2261 C CA . VAL A 1 287 ? -31.741 15.458 9.345 1.00 37.78 287 VAL A CA 1
ATOM 2262 C C . VAL A 1 287 ? -33.203 15.023 9.172 1.00 37.78 287 VAL A C 1
ATOM 2264 O O . VAL A 1 287 ? -33.522 13.870 9.445 1.00 37.78 287 VAL A O 1
ATOM 2267 N N . ALA A 1 288 ? -34.082 15.873 8.629 1.00 35.91 288 ALA A N 1
ATOM 2268 C CA . ALA A 1 288 ? -35.467 15.490 8.337 1.00 35.91 288 ALA A CA 1
ATOM 2269 C C . ALA A 1 288 ? -35.604 14.565 7.107 1.00 35.91 288 ALA A C 1
ATOM 2271 O O . ALA A 1 288 ? -36.488 13.711 7.084 1.00 35.91 288 ALA A O 1
ATOM 2272 N N . VAL A 1 289 ? -34.718 14.682 6.109 1.00 45.41 289 VAL A N 1
ATOM 2273 C CA . VAL A 1 289 ? -34.738 13.832 4.899 1.00 45.41 289 VAL A CA 1
ATOM 2274 C C . VAL A 1 289 ? -34.110 12.451 5.145 1.00 45.41 289 VAL A C 1
ATOM 2276 O O . VAL A 1 289 ? -34.516 11.476 4.517 1.00 45.41 289 VAL A O 1
ATOM 2279 N N . VAL A 1 290 ? -33.182 12.326 6.100 1.00 41.47 290 VAL A N 1
ATOM 2280 C CA . VAL A 1 290 ? -32.526 11.043 6.430 1.00 41.47 290 VAL A CA 1
ATOM 2281 C C . VAL A 1 290 ? -33.202 10.306 7.598 1.00 41.47 290 VAL A C 1
ATOM 2283 O O . VAL A 1 290 ? -33.075 9.089 7.703 1.00 41.47 290 VAL A O 1
ATOM 2286 N N . ALA A 1 291 ? -33.985 10.988 8.444 1.00 39.16 291 ALA A N 1
ATOM 2287 C CA . ALA A 1 291 ? -34.675 10.346 9.568 1.00 39.16 291 ALA A CA 1
ATOM 2288 C C . ALA A 1 291 ? -36.024 9.684 9.216 1.00 39.16 291 ALA A C 1
ATOM 2290 O O . ALA A 1 291 ? -36.606 9.036 10.084 1.00 39.16 291 ALA A O 1
ATOM 2291 N N . ILE A 1 292 ? -36.529 9.801 7.979 1.00 42.62 292 ILE A N 1
ATOM 2292 C CA . ILE A 1 292 ? -37.853 9.256 7.612 1.00 42.62 292 ILE A CA 1
ATOM 2293 C C . ILE A 1 292 ? -37.841 7.898 6.867 1.00 42.62 292 ILE A C 1
ATOM 2295 O O . ILE A 1 292 ? -38.861 7.223 6.951 1.00 42.62 292 ILE A O 1
ATOM 2299 N N . PRO A 1 293 ? -36.748 7.354 6.282 1.00 41.53 293 PRO A N 1
ATOM 2300 C CA . PRO A 1 293 ? -36.791 5.982 5.761 1.00 41.53 293 PRO A CA 1
ATOM 2301 C C . PRO A 1 293 ? -35.969 4.954 6.562 1.00 41.53 293 PRO A C 1
ATOM 2303 O O . PRO A 1 293 ? -35.539 3.955 5.994 1.00 41.53 293 PRO A O 1
ATOM 2306 N N . LEU A 1 294 ? -35.754 5.142 7.873 1.00 39.16 294 LEU A N 1
ATOM 2307 C CA . LEU A 1 294 ? -35.192 4.080 8.741 1.00 39.16 294 LEU A CA 1
ATOM 2308 C C . LEU A 1 294 ? -36.122 3.599 9.863 1.00 39.16 294 LEU A C 1
ATOM 2310 O O . LEU A 1 294 ? -35.750 2.731 10.649 1.00 39.16 294 LEU A O 1
ATOM 2314 N N . SER A 1 295 ? -37.374 4.051 9.868 1.00 39.56 295 SER A N 1
ATOM 2315 C CA . SER A 1 295 ? -38.466 3.249 10.414 1.00 39.56 295 SER A CA 1
ATOM 2316 C C . SER A 1 295 ? -39.343 2.808 9.252 1.00 39.56 295 SER A C 1
ATOM 2318 O O . SER A 1 295 ? -39.760 3.663 8.483 1.00 39.56 295 SER A O 1
ATOM 2320 N N . MET A 1 296 ? -39.677 1.518 9.185 1.00 37.03 296 MET A N 1
ATOM 2321 C CA . MET A 1 296 ? -40.641 0.884 8.264 1.00 37.03 296 MET A CA 1
ATOM 2322 C C . MET A 1 296 ? -40.035 0.126 7.071 1.00 37.03 296 MET A C 1
ATOM 2324 O O . MET A 1 296 ? -40.115 0.521 5.915 1.00 37.03 296 MET A O 1
ATOM 2328 N N . SER A 1 297 ? -39.556 -1.084 7.364 1.00 39.59 297 SER A N 1
ATOM 2329 C CA . SER A 1 297 ? -39.821 -2.252 6.514 1.00 39.59 297 SER A CA 1
ATOM 2330 C C . SER A 1 297 ? -40.649 -3.258 7.306 1.00 39.59 297 SER A C 1
ATOM 2332 O O . SER A 1 297 ? -40.134 -4.246 7.816 1.00 39.59 297 SER A O 1
ATOM 2334 N N . VAL A 1 298 ? -41.948 -2.979 7.425 1.00 44.34 298 VAL A N 1
ATOM 2335 C CA . VAL A 1 298 ? -42.979 -3.999 7.652 1.00 44.34 298 VAL A CA 1
ATOM 2336 C C . VAL A 1 298 ? -44.201 -3.598 6.814 1.00 44.34 298 VAL A C 1
ATOM 2338 O O . VAL A 1 298 ? -44.788 -2.549 7.050 1.00 44.34 298 VAL A O 1
ATOM 2341 N N . SER A 1 299 ? -44.587 -4.466 5.869 1.00 43.34 299 SER A N 1
ATOM 2342 C CA . SER A 1 299 ? -45.811 -4.486 5.033 1.00 43.34 299 SER A CA 1
ATOM 2343 C C . SER A 1 299 ? -45.876 -3.611 3.756 1.00 43.34 299 SER A C 1
ATOM 2345 O O . SER A 1 299 ? -45.723 -2.396 3.763 1.00 43.34 299 SER A O 1
ATOM 2347 N N . GLY A 1 300 ? -46.136 -4.276 2.620 1.00 45.69 300 GLY A N 1
ATOM 2348 C CA . GLY A 1 300 ? -46.062 -3.757 1.245 1.00 45.69 300 GLY A CA 1
ATOM 2349 C C . GLY A 1 300 ? -47.245 -2.915 0.745 1.00 45.69 300 GLY A C 1
ATOM 2350 O O . GLY A 1 300 ? -47.524 -2.945 -0.448 1.00 45.69 300 GLY A O 1
ATOM 2351 N N . ALA A 1 301 ? -47.936 -2.171 1.611 1.00 46.41 301 ALA A N 1
ATOM 2352 C CA . ALA A 1 301 ? -49.028 -1.278 1.195 1.00 46.41 301 ALA A CA 1
ATOM 2353 C C . ALA A 1 301 ? -48.559 0.148 0.820 1.00 46.41 301 ALA A C 1
ATOM 2355 O O . ALA A 1 301 ? -49.269 0.860 0.121 1.00 46.41 301 ALA A O 1
ATOM 2356 N N . PHE A 1 302 ? -47.347 0.560 1.217 1.00 44.44 302 PHE A N 1
ATOM 2357 C CA . PHE A 1 302 ? -46.875 1.952 1.085 1.00 44.44 302 PHE A CA 1
ATOM 2358 C C . PHE A 1 302 ? -46.145 2.299 -0.227 1.00 44.44 302 PHE A C 1
ATOM 2360 O O . PHE A 1 302 ? -45.757 3.448 -0.433 1.00 44.44 302 PHE A O 1
ATOM 2367 N N . ASN A 1 303 ? -45.952 1.336 -1.133 1.00 51.34 303 ASN A N 1
ATOM 2368 C CA . ASN A 1 303 ? -45.186 1.568 -2.365 1.00 51.34 303 ASN A CA 1
ATOM 2369 C C . ASN A 1 303 ? -45.952 2.413 -3.405 1.00 51.34 303 ASN A C 1
ATOM 2371 O O . ASN A 1 303 ? -45.337 3.129 -4.190 1.00 51.34 303 ASN A O 1
ATOM 2375 N N . GLU A 1 304 ? -47.286 2.356 -3.410 1.00 49.72 304 GLU A N 1
ATOM 2376 C CA . GLU A 1 304 ? -48.101 3.095 -4.387 1.00 49.72 304 GLU A CA 1
ATOM 2377 C C . GLU A 1 304 ? -48.397 4.536 -3.937 1.00 49.72 304 GLU A C 1
ATOM 2379 O O . GLU A 1 304 ? -48.256 5.458 -4.738 1.00 49.72 304 GLU A O 1
ATOM 2384 N N . GLU A 1 305 ? -48.650 4.776 -2.645 1.00 50.47 305 GLU A N 1
ATOM 2385 C CA . GLU A 1 305 ? -48.790 6.147 -2.119 1.00 50.47 305 GLU A CA 1
ATOM 2386 C C . GLU A 1 305 ? -47.470 6.932 -2.191 1.00 50.47 305 GLU A C 1
ATOM 2388 O O . GLU A 1 305 ? -47.468 8.134 -2.464 1.00 50.47 305 GLU A O 1
ATOM 2393 N N . PHE A 1 306 ? -46.326 6.256 -2.021 1.00 52.28 306 PHE A N 1
ATOM 2394 C CA . PHE A 1 306 ? -45.017 6.889 -2.185 1.00 52.28 306 PHE A CA 1
ATOM 2395 C C . PHE A 1 306 ? -44.739 7.270 -3.646 1.00 52.28 306 PHE A C 1
ATOM 2397 O O . PHE A 1 306 ? -44.227 8.358 -3.900 1.00 52.28 306 PHE A O 1
ATOM 2404 N N . LYS A 1 307 ? -45.126 6.431 -4.618 1.00 56.16 307 LYS A N 1
ATOM 2405 C CA . LYS A 1 307 ? -45.036 6.775 -6.048 1.00 56.16 307 LYS A CA 1
ATOM 2406 C C . LYS A 1 307 ? -45.927 7.961 -6.414 1.00 56.16 307 LYS A C 1
ATOM 2408 O O . LYS A 1 307 ? -45.474 8.846 -7.141 1.00 56.16 307 LYS A O 1
ATOM 2413 N N . GLU A 1 308 ? -47.162 8.006 -5.914 1.00 57.84 308 GLU A N 1
ATOM 2414 C CA . GLU A 1 308 ? -48.062 9.143 -6.146 1.00 57.84 308 GLU A CA 1
ATOM 2415 C C . GLU A 1 308 ? -47.522 10.430 -5.523 1.00 57.84 308 GLU A C 1
ATOM 2417 O O . GLU A 1 308 ? -47.493 11.476 -6.176 1.00 57.84 308 GLU A O 1
ATOM 2422 N N . TRP A 1 309 ? -47.029 10.362 -4.286 1.00 68.56 309 TRP A N 1
ATOM 2423 C CA . TRP A 1 309 ? -46.430 11.510 -3.615 1.00 68.56 309 TRP A CA 1
ATOM 2424 C C . TRP A 1 309 ? -45.148 11.989 -4.318 1.00 68.56 309 TRP A C 1
ATOM 2426 O O . TRP A 1 309 ? -44.966 13.196 -4.506 1.00 68.56 309 TRP A O 1
ATOM 2436 N N . PHE A 1 310 ? -44.293 11.072 -4.782 1.00 54.53 310 PHE A N 1
ATOM 2437 C CA . PHE A 1 310 ? -43.060 11.399 -5.503 1.00 54.53 310 PHE A CA 1
ATOM 2438 C C . PHE A 1 310 ? -43.348 12.081 -6.848 1.00 54.53 310 PHE A C 1
ATOM 2440 O O . PHE A 1 310 ? -42.779 13.136 -7.128 1.00 54.53 310 PHE A O 1
ATOM 2447 N N . ASN A 1 311 ? -44.303 11.568 -7.631 1.00 61.34 311 ASN A N 1
ATOM 2448 C CA . ASN A 1 311 ? -44.718 12.186 -8.898 1.00 61.34 311 ASN A CA 1
ATOM 2449 C C . ASN A 1 311 ? -45.392 13.554 -8.711 1.00 61.34 311 ASN A C 1
ATOM 2451 O O . ASN A 1 311 ? -45.307 14.409 -9.592 1.00 61.34 311 ASN A O 1
ATOM 2455 N N . ARG A 1 312 ? -46.040 13.792 -7.563 1.00 59.56 312 ARG A N 1
ATOM 2456 C CA . ARG A 1 312 ? -46.640 15.094 -7.234 1.00 59.56 312 ARG A CA 1
ATOM 2457 C C . ARG A 1 312 ? -45.607 16.130 -6.790 1.00 59.56 312 ARG A C 1
ATOM 2459 O O . ARG A 1 312 ? -45.816 17.323 -6.993 1.00 59.56 312 ARG A O 1
ATOM 2466 N N . THR A 1 313 ? -44.519 15.679 -6.168 1.00 52.78 313 THR A N 1
ATOM 2467 C CA . THR A 1 313 ? -43.479 16.544 -5.585 1.00 52.78 313 THR A CA 1
ATOM 2468 C C . THR A 1 313 ? -42.355 16.834 -6.581 1.00 52.78 313 THR A C 1
ATOM 2470 O O . THR A 1 313 ? -41.797 17.930 -6.584 1.00 52.78 313 THR A O 1
ATOM 2473 N N . PHE A 1 314 ? -42.083 15.892 -7.485 1.00 47.31 314 PHE A N 1
ATOM 2474 C CA . PHE A 1 314 ? -41.118 16.020 -8.573 1.00 47.31 314 PHE A CA 1
ATOM 2475 C C . PHE A 1 314 ? -41.790 15.660 -9.903 1.00 47.31 314 PHE A C 1
ATOM 2477 O O . PHE A 1 314 ? -41.502 14.604 -10.470 1.00 47.31 314 PHE A O 1
ATOM 2484 N N . PRO A 1 315 ? -42.709 16.503 -10.410 1.00 43.53 315 PRO A N 1
ATOM 2485 C CA . PRO A 1 315 ? -43.311 16.259 -11.710 1.00 43.53 315 PRO A CA 1
ATOM 2486 C C . PRO A 1 315 ? -42.198 16.243 -12.757 1.00 43.53 315 PRO A C 1
ATOM 2488 O O . PRO A 1 315 ? -41.432 17.203 -12.889 1.00 43.53 315 PRO A O 1
ATOM 2491 N N . SER A 1 316 ? -42.079 15.132 -13.479 1.00 47.47 316 SER A N 1
ATOM 2492 C CA . SER A 1 316 ? -41.109 14.992 -14.554 1.00 47.47 316 SER A CA 1
ATOM 2493 C C . SER A 1 316 ? -41.411 16.037 -15.627 1.00 47.47 316 SER A C 1
ATOM 2495 O O . SER A 1 316 ? -42.373 15.930 -16.384 1.00 47.47 316 SER A O 1
ATOM 2497 N N . LYS A 1 317 ? -40.579 17.079 -15.707 1.00 43.56 317 LYS A N 1
ATOM 2498 C CA . LYS A 1 317 ? -40.524 17.918 -16.903 1.00 43.56 317 LYS A CA 1
ATOM 2499 C C . LYS A 1 317 ? -39.874 17.101 -18.012 1.00 43.56 317 LYS A C 1
ATOM 2501 O O . LYS A 1 317 ? -38.659 17.107 -18.171 1.00 43.56 317 LYS A O 1
ATOM 2506 N N . VAL A 1 318 ? -40.710 16.371 -18.738 1.00 46.91 318 VAL A N 1
ATOM 2507 C CA . VAL A 1 318 ? -40.426 15.950 -20.105 1.00 46.91 318 VAL A CA 1
ATOM 2508 C C . VAL A 1 318 ? -41.088 16.977 -21.019 1.00 46.91 318 VAL A C 1
ATOM 2510 O O . VAL A 1 318 ? -42.296 16.945 -21.211 1.00 46.91 318 VAL A O 1
ATOM 2513 N N . GLU A 1 319 ? -40.288 17.877 -21.572 1.00 37.53 319 GLU A N 1
ATOM 2514 C CA . GLU A 1 319 ? -40.533 18.529 -22.865 1.00 37.53 319 GLU A CA 1
ATOM 2515 C C . GLU A 1 319 ? -39.205 18.354 -23.618 1.00 37.53 319 GLU A C 1
ATOM 2517 O O . GLU A 1 319 ? -38.147 18.636 -23.053 1.00 37.53 319 GLU A O 1
ATOM 2522 N N . GLN A 1 320 ? -39.174 17.493 -24.641 1.00 40.59 320 GLN A N 1
ATOM 2523 C CA . GLN A 1 320 ? -39.387 17.839 -26.057 1.00 40.59 320 GLN A CA 1
ATOM 2524 C C . GLN A 1 320 ? -38.411 18.901 -26.559 1.00 40.59 320 GLN A C 1
ATOM 2526 O O . GLN A 1 320 ? -38.529 20.069 -26.136 1.00 40.59 320 GLN A O 1
#

Radius of gyration: 33.66 Å; Cα contacts (8 Å, |Δi|>4): 220; chains: 1; bounding box: 70×78×88 Å

pLDDT: mean 72.26, std 24.58, range [24.59, 97.69]

Solvent-accessible surface area (backbone atoms only — not comparable to full-atom values): 19474 Å² total; per-residue (Å²): 137,55,38,72,63,49,39,57,54,47,43,58,36,28,70,67,66,36,64,69,49,49,58,50,36,55,70,52,55,49,83,72,59,59,93,57,66,70,65,23,48,33,25,41,35,30,45,40,42,28,36,74,40,37,77,57,26,46,43,74,63,48,48,55,32,26,76,73,33,62,68,60,34,50,58,33,46,40,74,39,15,60,49,47,58,78,71,43,64,44,71,77,42,42,53,45,62,54,50,30,55,49,44,54,50,44,49,72,76,55,60,80,81,70,78,72,88,63,88,68,89,71,75,72,72,90,66,70,93,74,83,78,79,81,46,50,66,54,27,34,51,57,32,50,70,47,47,58,57,56,37,25,74,63,28,39,71,58,24,36,52,19,46,52,49,43,35,70,77,38,60,92,49,29,82,74,47,49,57,43,38,56,52,11,48,53,41,18,52,65,74,69,60,71,81,75,50,74,68,55,49,48,47,59,66,65,66,58,71,74,71,50,67,61,56,51,51,49,51,52,54,50,54,52,49,53,52,54,63,69,71,48,80,81,80,77,79,76,80,79,80,80,88,73,96,81,87,85,86,89,84,85,90,83,75,85,84,90,81,91,78,91,81,90,75,94,74,89,87,90,75,94,70,86,71,66,71,65,55,55,56,54,51,56,53,50,54,61,67,63,64,60,80,79,64,84,94,74,77,90,76,58,66,62,61,49,50,54,51,46,48,71,76,56,63,81,86,80,75,134